Protein AF-A0A7R9SGR9-F1 (afdb_monomer_lite)

Secondary structure (DSSP, 8-state):
-TTHHHHHHHHHT-----HHHHHHHHHHHHHSPPPTT-----S-------------HHHHHHHHHHS------------------HHHHHHHHHHHHHHHHHHHHHHTTHHHHHHHHHHT-TTTHHHHHHHHHHHHHT-----HHHHHHGGGSHHHHHHHHHHHHHHHTSTTS-S--HHHHHHHHHHHHHHHHHHHHHHHHHHHHHHHSTT-----HHHHHHHHHHHHHHHHHHHHHHHHHHHHHH-TTTHHHHHHHHHHHHHHHHHHHHHHHHHHHHHHHHHHHHHHHHHHHHHTTS----

Organism: NCBI:txid509924

Foldseek 3Di:
DLCLVVLLCQLQLPPPDDPVSVVVVVVVVVVDDDDPVPPDPPDDDDDDDDDPPPDDVVVVVVVCVPPDDDPPPPDDDPDDDPDDDPVVVVVVVSNVSSVVSLVVCLVVVVLVVLLVVLCVQPVLVVLLVLLVVCVVVVAHADDPVLLQCCLVCLVSLLVSLVSLLSSLSGPNLPPPDVVSLVSLLSSLSSLLLSLLSLVLNVLLCVLVVPPDPDDDPSNVVSVVSSVSSNVSSVSSLVSSLVCLCPHPVNHDVNSVVSVVSSVSSVVNSVVNSCVVSVVSNVVVVVVVVVVVVVVVPDDDDD

pLDDT: mean 75.48, std 19.69, range [26.7, 97.06]

InterPro domains:
  IPR045841 E3 ubiquitin-protein ligase UBR4, N-terminal [PF19423] (1-289)

Radius of gyration: 27.82 Å; chains: 1; bounding box: 82×42×96 Å

Structure (mmCIF, N/CA/C/O backbone):
data_AF-A0A7R9SGR9-F1
#
_entry.id   AF-A0A7R9SGR9-F1
#
loop_
_atom_site.group_PDB
_atom_site.id
_atom_site.type_symbol
_atom_site.label_atom_id
_atom_site.label_alt_id
_atom_site.label_comp_id
_atom_site.label_asym_id
_atom_site.label_entity_id
_atom_site.label_seq_id
_atom_site.pdbx_PDB_ins_code
_atom_site.Cartn_x
_atom_site.Cartn_y
_atom_site.Cartn_z
_atom_site.occupancy
_atom_site.B_iso_or_equiv
_atom_site.auth_seq_id
_atom_site.auth_comp_id
_atom_site.auth_asym_id
_atom_site.auth_atom_id
_atom_site.pdbx_PDB_model_num
ATOM 1 N N . LYS A 1 1 ? -16.053 -6.448 -4.229 1.00 55.88 1 LYS A N 1
ATOM 2 C CA . LYS A 1 1 ? -15.710 -5.096 -4.747 1.00 55.88 1 LYS A CA 1
ATOM 3 C C . LYS A 1 1 ? -16.915 -4.132 -4.724 1.00 55.88 1 LYS A C 1
ATOM 5 O O . LYS A 1 1 ? -16.791 -3.081 -4.111 1.00 55.88 1 LYS A O 1
ATOM 10 N N . HIS A 1 2 ? -18.085 -4.484 -5.280 1.00 66.06 2 HIS A N 1
ATOM 11 C CA . HIS A 1 2 ? -19.256 -3.578 -5.365 1.00 66.06 2 HIS A CA 1
ATOM 12 C C . HIS A 1 2 ? -19.928 -3.183 -4.033 1.00 66.06 2 HIS A C 1
ATOM 14 O O . HIS A 1 2 ? -20.596 -2.162 -3.974 1.00 66.06 2 HIS A O 1
ATOM 20 N N . LEU A 1 3 ? -19.728 -3.940 -2.949 1.00 73.88 3 LEU A N 1
ATOM 21 C CA . LEU A 1 3 ? -20.333 -3.636 -1.641 1.00 73.88 3 LEU A CA 1
ATOM 22 C C . LEU A 1 3 ? -19.528 -2.650 -0.780 1.00 73.88 3 LEU A C 1
ATOM 24 O O . LEU A 1 3 ? -20.048 -2.163 0.216 1.00 73.88 3 LEU A O 1
ATOM 28 N N . LEU A 1 4 ? -18.285 -2.323 -1.151 1.00 76.00 4 LEU A N 1
ATOM 29 C CA . LEU A 1 4 ? -17.411 -1.468 -0.333 1.00 76.00 4 LEU A CA 1
ATOM 30 C C . LEU A 1 4 ? -17.885 -0.006 -0.273 1.00 76.00 4 LEU A C 1
ATOM 32 O O . LEU A 1 4 ? -17.772 0.625 0.772 1.00 76.00 4 LEU A O 1
ATOM 36 N N . SER A 1 5 ? -18.439 0.520 -1.371 1.00 73.62 5 SER A N 1
ATOM 37 C CA . SER A 1 5 ? -19.001 1.882 -1.432 1.00 73.62 5 SER A CA 1
ATOM 38 C C . SER A 1 5 ? -20.261 2.021 -0.555 1.00 73.62 5 SER A C 1
ATOM 40 O O . SER A 1 5 ? -20.287 2.903 0.312 1.00 73.62 5 SER A O 1
ATOM 42 N N . PRO A 1 6 ? -21.247 1.101 -0.654 1.00 73.06 6 PRO A N 1
ATOM 43 C CA . PRO A 1 6 ? -22.348 1.034 0.304 1.00 73.06 6 PRO A CA 1
ATOM 44 C C . PRO A 1 6 ? -21.916 0.877 1.758 1.00 73.06 6 PRO A C 1
ATOM 46 O O . PRO A 1 6 ? -22.452 1.535 2.643 1.00 73.06 6 PRO A O 1
ATOM 49 N N . LEU A 1 7 ? -20.918 0.032 2.014 1.00 76.12 7 LEU A N 1
ATOM 50 C CA . LEU A 1 7 ? -20.427 -0.192 3.367 1.00 76.12 7 LEU A CA 1
ATOM 51 C C . LEU A 1 7 ? -19.824 1.083 3.965 1.00 76.12 7 LEU A C 1
ATOM 53 O O . LEU A 1 7 ? -20.139 1.441 5.096 1.00 76.12 7 LEU A O 1
ATOM 57 N N . LYS A 1 8 ? -19.012 1.801 3.179 1.00 77.88 8 LYS A N 1
ATOM 58 C CA . LYS A 1 8 ? -18.426 3.083 3.584 1.00 77.88 8 LYS A CA 1
ATOM 59 C C . LYS A 1 8 ? -19.511 4.084 3.945 1.00 77.88 8 LYS A C 1
ATOM 61 O O . LYS A 1 8 ? -19.493 4.600 5.052 1.00 77.88 8 LYS A O 1
ATOM 66 N N . SER A 1 9 ? -20.484 4.285 3.061 1.00 72.94 9 SER A N 1
ATOM 67 C CA . SER A 1 9 ? -21.573 5.249 3.269 1.00 72.94 9 SER A CA 1
ATOM 68 C C . SER A 1 9 ? -22.445 4.931 4.491 1.00 72.94 9 SER A C 1
ATOM 70 O O . SER A 1 9 ? -22.825 5.849 5.220 1.00 72.94 9 SER A O 1
ATOM 72 N N . LEU A 1 10 ? -22.696 3.650 4.781 1.00 76.12 10 LEU A N 1
ATOM 73 C CA . LEU A 1 10 ? -23.398 3.219 5.998 1.00 76.12 10 LEU A CA 1
ATOM 74 C C . LEU A 1 10 ? -22.591 3.472 7.281 1.00 76.12 10 LEU A C 1
ATOM 76 O O . LEU A 1 10 ? -23.177 3.778 8.322 1.00 76.12 10 LEU A O 1
ATOM 80 N N . CYS A 1 11 ? -21.264 3.356 7.214 1.00 72.88 11 CYS A N 1
ATOM 81 C CA . CYS A 1 11 ? -20.366 3.565 8.351 1.00 72.88 11 CYS A CA 1
ATOM 82 C C . CYS A 1 11 ? -19.949 5.025 8.559 1.00 72.88 11 CYS A C 1
ATOM 84 O O . CYS A 1 11 ? -19.512 5.364 9.652 1.00 72.88 11 CYS A O 1
ATOM 86 N N . THR A 1 12 ? -20.073 5.886 7.548 1.00 72.19 12 THR A N 1
ATOM 87 C CA . THR A 1 12 ? -19.750 7.321 7.642 1.00 72.19 12 THR A CA 1
ATOM 88 C C . THR A 1 12 ? -20.989 8.204 7.790 1.00 72.19 12 THR A C 1
ATOM 90 O O . THR A 1 12 ? -20.854 9.406 7.990 1.00 72.19 12 THR A O 1
ATOM 93 N N . GLY A 1 13 ? -22.199 7.641 7.673 1.00 62.22 13 GLY A N 1
ATOM 94 C CA . GLY A 1 13 ? -23.453 8.399 7.755 1.00 62.22 13 GLY A CA 1
ATOM 95 C C . GLY A 1 13 ? -23.695 9.331 6.559 1.00 62.22 13 GLY A C 1
ATOM 96 O O . GLY A 1 13 ? -24.563 10.201 6.615 1.00 62.22 13 GLY A O 1
ATOM 97 N N . THR A 1 14 ? -22.941 9.163 5.468 1.00 65.38 14 THR A N 1
ATOM 98 C CA . THR A 1 14 ? -23.052 9.983 4.254 1.00 65.38 14 THR A CA 1
ATOM 99 C C . THR A 1 14 ? -24.089 9.391 3.300 1.00 65.38 14 THR A C 1
ATOM 101 O O . THR A 1 14 ? -23.962 8.243 2.878 1.00 65.38 14 THR A O 1
ATOM 104 N N . SER A 1 15 ? -25.087 10.180 2.899 1.00 57.59 15 SER A N 1
ATOM 105 C CA . SER A 1 15 ? -26.224 9.734 2.074 1.00 57.59 15 SER A CA 1
ATOM 106 C C . SER A 1 15 ? -25.942 9.635 0.565 1.00 57.59 15 SER A C 1
ATOM 108 O O . SER A 1 15 ? -26.869 9.466 -0.226 1.00 57.59 15 SER A O 1
ATOM 110 N N . THR A 1 16 ? -24.690 9.750 0.123 1.00 59.25 16 THR A N 1
ATOM 111 C CA . THR A 1 16 ? -24.330 9.803 -1.305 1.00 59.25 16 THR A CA 1
ATOM 112 C C . THR A 1 16 ? -24.059 8.412 -1.874 1.00 59.25 16 THR A C 1
ATOM 114 O O . THR A 1 16 ? -22.951 8.094 -2.296 1.00 59.25 16 THR A O 1
ATOM 117 N N . LEU A 1 17 ? -25.083 7.565 -1.864 1.00 64.94 17 LEU A N 1
ATOM 118 C CA . LEU A 1 17 ? -25.079 6.277 -2.555 1.00 64.94 17 LEU A CA 1
ATOM 119 C C . LEU A 1 17 ? -25.585 6.465 -3.990 1.00 64.94 17 LEU A C 1
ATOM 121 O O . LEU A 1 17 ? -26.722 6.898 -4.184 1.00 64.94 17 LEU A O 1
ATOM 125 N N . GLN A 1 18 ? -24.773 6.119 -4.994 1.00 72.19 18 GLN A N 1
ATOM 126 C CA . GLN A 1 18 ? -25.221 6.122 -6.391 1.00 72.19 18 GLN A CA 1
ATOM 127 C C . GLN A 1 18 ? -26.347 5.098 -6.613 1.00 72.19 18 GLN A C 1
ATOM 129 O O . GLN A 1 18 ? -26.447 4.085 -5.920 1.00 72.19 18 GLN A O 1
ATOM 134 N N . ARG A 1 19 ? -27.206 5.331 -7.615 1.00 72.50 19 ARG A N 1
ATOM 135 C CA . ARG A 1 19 ? -28.351 4.446 -7.910 1.00 72.50 19 ARG A CA 1
ATOM 136 C C . ARG A 1 19 ? -27.918 3.003 -8.214 1.00 72.50 19 ARG A C 1
ATOM 138 O O . ARG A 1 19 ? -28.604 2.065 -7.822 1.00 72.50 19 ARG A O 1
ATOM 145 N N . SER A 1 20 ? -26.766 2.825 -8.858 1.00 74.75 20 SER A N 1
ATOM 146 C CA . SER A 1 20 ? -26.125 1.523 -9.106 1.00 74.75 20 SER A CA 1
ATOM 147 C C . SER A 1 20 ? -25.782 0.774 -7.810 1.00 74.75 20 SER A C 1
ATOM 149 O O . SER A 1 20 ? -26.062 -0.422 -7.685 1.00 74.75 20 SER A O 1
ATOM 151 N N . ASP A 1 21 ? -25.240 1.484 -6.822 1.00 75.50 21 ASP A N 1
ATOM 152 C CA . ASP A 1 21 ? -24.878 0.943 -5.510 1.00 75.50 21 ASP A CA 1
ATOM 153 C C . ASP A 1 21 ? -26.127 0.536 -4.709 1.00 75.50 21 ASP A C 1
ATOM 155 O O . ASP A 1 21 ? -26.154 -0.530 -4.091 1.00 75.50 21 ASP A O 1
ATOM 159 N N . GLN A 1 22 ? -27.203 1.329 -4.786 1.00 74.75 22 GLN A N 1
ATOM 160 C CA . GLN A 1 22 ? -28.491 1.019 -4.146 1.00 74.75 22 GLN A CA 1
ATOM 161 C C . GLN A 1 22 ? -29.135 -0.250 -4.721 1.00 74.75 22 GLN A C 1
ATOM 163 O O . GLN A 1 22 ? -29.616 -1.104 -3.971 1.00 74.75 22 GLN A O 1
ATOM 168 N N . VAL A 1 23 ? -29.126 -0.399 -6.051 1.00 78.81 23 VAL A N 1
ATOM 169 C CA . VAL A 1 23 ? -29.651 -1.594 -6.733 1.00 78.81 23 VAL A CA 1
ATOM 170 C C . VAL A 1 23 ? -28.848 -2.831 -6.338 1.00 78.81 23 VAL A C 1
ATOM 172 O O . VAL A 1 23 ? -29.432 -3.860 -5.999 1.00 78.81 23 VAL A O 1
ATOM 175 N N . THR A 1 24 ? -27.519 -2.715 -6.305 1.00 78.69 24 THR A N 1
ATOM 176 C CA . THR A 1 24 ? -26.628 -3.814 -5.915 1.00 78.69 24 THR A CA 1
ATOM 177 C C . THR A 1 24 ? -26.857 -4.229 -4.463 1.00 78.69 24 THR A C 1
ATOM 179 O O . THR A 1 24 ? -27.012 -5.416 -4.180 1.00 78.69 24 THR A O 1
ATOM 182 N N . MET A 1 25 ? -26.948 -3.266 -3.540 1.00 74.00 25 MET A N 1
ATOM 183 C CA . MET A 1 25 ? -27.217 -3.545 -2.129 1.00 74.00 25 MET A CA 1
ATOM 184 C C . MET A 1 25 ? -28.586 -4.209 -1.940 1.00 74.00 25 MET A C 1
ATOM 186 O O . MET A 1 25 ? -28.695 -5.200 -1.225 1.00 74.00 25 MET A O 1
ATOM 190 N N . THR A 1 26 ? -29.611 -3.733 -2.651 1.00 77.19 26 THR A N 1
ATOM 191 C CA . THR A 1 26 ? -30.956 -4.328 -2.624 1.00 77.19 26 THR A CA 1
ATOM 192 C C . THR A 1 26 ? -30.950 -5.765 -3.144 1.00 77.19 26 THR A C 1
ATOM 194 O O . THR A 1 26 ? -31.589 -6.635 -2.556 1.00 77.19 26 THR A O 1
ATOM 197 N N . ALA A 1 27 ? -30.225 -6.039 -4.231 1.00 76.44 27 ALA A N 1
ATOM 198 C CA . ALA A 1 27 ? -30.093 -7.387 -4.775 1.00 76.44 27 ALA A CA 1
ATOM 199 C C . ALA A 1 27 ? -29.396 -8.329 -3.782 1.00 76.44 27 ALA A C 1
ATOM 201 O O . ALA A 1 27 ? -29.884 -9.431 -3.533 1.00 76.44 27 ALA A O 1
ATOM 202 N N . VAL A 1 28 ? -28.313 -7.866 -3.149 1.00 78.81 28 VAL A N 1
ATOM 203 C CA . VAL A 1 28 ? -27.591 -8.638 -2.130 1.00 78.81 28 VAL A CA 1
ATOM 204 C C . VAL A 1 28 ? -28.474 -8.902 -0.912 1.00 78.81 28 VAL A C 1
ATOM 206 O O . VAL A 1 28 ? -28.575 -10.052 -0.494 1.00 78.81 28 VAL A O 1
ATOM 209 N N . MET A 1 29 ? -29.189 -7.896 -0.399 1.00 75.44 29 MET A N 1
ATOM 210 C CA . MET A 1 29 ? -30.128 -8.062 0.719 1.00 75.44 29 MET A CA 1
ATOM 211 C C . MET A 1 29 ? -31.255 -9.051 0.397 1.00 75.44 29 MET A C 1
ATOM 213 O O . MET A 1 29 ? -31.599 -9.865 1.245 1.00 75.44 29 MET A O 1
ATOM 217 N N . LYS A 1 30 ? -31.795 -9.031 -0.830 1.00 77.81 30 LYS A N 1
ATOM 218 C CA . LYS A 1 30 ? -32.809 -10.003 -1.278 1.00 77.81 30 LYS A CA 1
ATOM 219 C C . LYS A 1 30 ? -32.269 -11.432 -1.361 1.00 77.81 30 LYS A C 1
ATOM 221 O O . LYS A 1 30 ? -33.029 -12.376 -1.182 1.00 77.81 30 LYS A O 1
ATOM 226 N N . SER A 1 31 ? -30.980 -11.589 -1.655 1.00 72.38 31 SER A N 1
ATOM 227 C CA . SER A 1 31 ? -30.316 -12.895 -1.758 1.00 72.38 31 SER A CA 1
ATOM 228 C C . SER A 1 31 ? -29.741 -13.413 -0.432 1.00 72.38 31 SER A C 1
ATOM 230 O O . SER A 1 31 ? -29.410 -14.595 -0.324 1.00 72.38 31 SER A O 1
ATOM 232 N N . ALA A 1 32 ? -29.605 -12.548 0.576 1.00 73.19 32 ALA A N 1
ATOM 233 C CA . ALA A 1 32 ? -29.016 -12.896 1.859 1.00 73.19 32 ALA A CA 1
ATOM 234 C C . ALA A 1 32 ? -30.016 -13.671 2.729 1.00 73.19 32 ALA A C 1
ATOM 236 O O . ALA A 1 32 ? -31.147 -13.238 2.950 1.00 73.19 32 ALA A O 1
ATOM 237 N N . LYS A 1 33 ? -29.586 -14.816 3.270 1.00 64.56 33 LYS A N 1
ATOM 238 C CA . LYS A 1 33 ? -30.346 -15.527 4.307 1.00 64.56 33 LYS A CA 1
ATOM 239 C C . LYS A 1 33 ? -30.300 -14.691 5.586 1.00 64.56 33 LYS A C 1
ATOM 241 O O . LYS A 1 33 ? -29.212 -14.291 6.001 1.00 64.56 33 LYS A O 1
ATOM 246 N N . LEU A 1 34 ? -31.458 -14.424 6.197 1.00 56.59 34 LEU A N 1
ATOM 247 C CA . LEU A 1 34 ? -31.498 -13.696 7.465 1.00 56.59 34 LEU A CA 1
ATOM 248 C C . LEU A 1 34 ? -30.653 -14.447 8.509 1.00 56.59 34 LEU A C 1
ATOM 250 O O . LEU A 1 34 ? -30.778 -15.670 8.624 1.00 56.59 34 LEU A O 1
ATOM 254 N N . PRO A 1 35 ? -29.802 -13.743 9.273 1.00 52.06 35 PRO A N 1
ATOM 255 C CA . PRO A 1 35 ? -29.138 -14.327 10.425 1.00 52.06 35 PRO A CA 1
ATOM 256 C C . PRO A 1 35 ? -30.168 -14.966 11.372 1.00 52.06 35 PRO A C 1
ATOM 258 O O . PRO A 1 35 ? -31.229 -14.378 11.590 1.00 52.06 35 PRO A O 1
ATOM 261 N N . PRO A 1 36 ? -29.865 -16.114 12.001 1.00 50.50 36 PRO A N 1
ATOM 262 C CA . PRO A 1 36 ? -30.815 -16.845 12.847 1.00 50.50 36 PRO A CA 1
ATOM 263 C C . PRO A 1 36 ? -31.298 -16.070 14.089 1.00 50.50 36 PRO A C 1
ATOM 265 O O . PRO A 1 36 ? -32.258 -16.491 14.724 1.00 50.50 36 PRO A O 1
ATOM 268 N N . HIS A 1 37 ? -30.680 -14.931 14.429 1.00 50.47 37 HIS A N 1
ATOM 269 C CA . HIS A 1 37 ? -31.134 -14.041 15.507 1.00 50.47 37 HIS A CA 1
ATOM 270 C C . HIS A 1 37 ? -32.199 -13.016 15.064 1.00 50.47 37 HIS A C 1
ATOM 272 O O . HIS A 1 37 ? -32.768 -12.333 15.908 1.00 50.47 37 HIS A O 1
ATOM 278 N N . ILE A 1 38 ? -32.479 -12.907 13.758 1.00 53.94 38 ILE A N 1
ATOM 279 C CA . ILE A 1 38 ? -33.530 -12.057 13.174 1.00 53.94 38 ILE A CA 1
ATOM 280 C C . ILE A 1 38 ? -34.670 -12.964 12.689 1.00 53.94 38 ILE A C 1
ATOM 282 O O . ILE A 1 38 ? -35.128 -12.890 11.553 1.00 53.94 38 ILE A O 1
ATOM 286 N N . ILE A 1 39 ? -35.108 -13.893 13.538 1.00 46.38 39 ILE A N 1
ATOM 287 C CA . ILE A 1 39 ? -36.436 -14.482 13.374 1.00 46.38 39 ILE A CA 1
ATOM 288 C C . ILE A 1 39 ? -37.386 -13.445 13.960 1.00 46.38 39 ILE A C 1
ATOM 290 O O . ILE A 1 39 ? -37.343 -13.165 15.156 1.00 46.38 39 ILE A O 1
ATOM 294 N N . SER A 1 40 ? -38.163 -12.815 13.084 1.00 43.72 40 SER A N 1
ATOM 295 C CA . SER A 1 40 ? -39.115 -11.756 13.390 1.00 43.72 40 SER A CA 1
ATOM 296 C C . SER A 1 40 ? -39.850 -11.995 14.713 1.00 43.72 40 SER A C 1
ATOM 298 O O . SER A 1 40 ? -40.514 -13.018 14.881 1.00 43.72 40 SER A O 1
ATOM 300 N N . GLN A 1 41 ? -39.829 -10.997 15.602 1.00 40.94 41 GLN A N 1
ATOM 301 C CA . GLN A 1 41 ? -40.813 -10.818 16.679 1.00 40.94 41 GLN A CA 1
ATOM 302 C C . GLN A 1 41 ? -42.221 -10.508 16.119 1.00 40.94 41 GLN A C 1
ATOM 304 O O . GLN A 1 41 ? -42.982 -9.739 16.694 1.00 40.94 41 GLN A O 1
ATOM 309 N N . ASP A 1 42 ? -42.606 -11.127 15.006 1.00 39.50 42 ASP A N 1
ATOM 310 C CA . ASP A 1 42 ? -43.970 -11.105 14.496 1.00 39.50 42 ASP A CA 1
ATOM 311 C C . ASP A 1 42 ? -44.696 -12.338 15.019 1.00 39.50 42 ASP A C 1
ATOM 313 O O . ASP A 1 42 ? -44.947 -13.302 14.294 1.00 39.50 42 ASP A O 1
ATOM 317 N N . LYS A 1 43 ? -45.005 -12.315 16.320 1.00 39.69 43 LYS A N 1
ATOM 318 C CA . LYS A 1 43 ? -46.235 -12.896 16.873 1.00 39.69 43 LYS A CA 1
ATOM 319 C C . LYS A 1 43 ? -46.389 -12.562 18.359 1.00 39.69 43 LYS A C 1
ATOM 321 O O . LYS A 1 43 ? -45.724 -13.136 19.210 1.00 39.69 43 LYS A O 1
ATOM 326 N N . LYS A 1 44 ? -47.435 -11.761 18.595 1.00 29.77 44 LYS A N 1
ATOM 327 C CA . LYS A 1 44 ? -48.242 -11.587 19.814 1.00 29.77 44 LYS A CA 1
ATOM 328 C C . LYS A 1 44 ? -47.787 -10.513 20.809 1.00 29.77 44 LYS A C 1
ATOM 330 O O . LYS A 1 44 ? -46.821 -10.666 21.542 1.00 29.77 44 LYS A O 1
ATOM 335 N N . LEU A 1 45 ? -48.626 -9.472 20.892 1.00 40.59 45 LEU A N 1
ATOM 336 C CA . LEU A 1 45 ? -48.898 -8.719 22.116 1.00 40.59 45 LEU A CA 1
ATOM 337 C C . LEU A 1 45 ? -49.023 -9.683 23.311 1.00 40.59 45 LEU A C 1
ATOM 339 O O . LEU A 1 45 ? -49.842 -10.604 23.259 1.00 40.59 45 LEU A O 1
ATOM 343 N N . GLY A 1 46 ? -48.287 -9.425 24.394 1.00 27.88 46 GLY A N 1
ATOM 344 C CA . GLY A 1 46 ? -48.537 -10.077 25.680 1.00 27.88 46 GLY A CA 1
ATOM 345 C C . GLY A 1 46 ? -47.418 -9.952 26.717 1.00 27.88 46 GLY A C 1
ATOM 346 O O . GLY A 1 46 ? -46.580 -10.836 26.799 1.00 27.88 46 GLY A O 1
ATOM 347 N N . GLY A 1 47 ? -47.501 -8.919 27.567 1.00 26.70 47 GLY A N 1
ATOM 348 C CA . GLY A 1 47 ? -47.050 -8.950 28.971 1.00 26.70 47 GLY A CA 1
ATOM 349 C C . GLY A 1 47 ? -45.559 -8.699 29.281 1.00 26.70 47 GLY A C 1
ATOM 350 O O . GLY A 1 47 ? -44.694 -9.097 28.509 1.00 26.70 47 GLY A O 1
ATOM 351 N N . PRO A 1 48 ? -45.233 -8.053 30.426 1.00 36.12 48 PRO A N 1
ATOM 352 C CA . PRO A 1 48 ? -43.861 -7.752 30.815 1.00 36.12 48 PRO A CA 1
ATOM 353 C C . PRO A 1 48 ? -43.254 -8.917 31.607 1.00 36.12 48 PRO A C 1
ATOM 355 O O . PRO A 1 48 ? -43.760 -9.277 32.669 1.00 36.12 48 PRO A O 1
ATOM 358 N N . THR A 1 49 ? -42.127 -9.460 31.156 1.00 28.59 49 THR A N 1
ATOM 359 C CA . THR A 1 49 ? -41.279 -10.331 31.982 1.00 28.59 49 THR A CA 1
ATOM 360 C C . THR A 1 49 ? -39.928 -9.664 32.198 1.00 28.59 49 THR A C 1
ATOM 362 O O . THR A 1 49 ? -39.137 -9.478 31.276 1.00 28.59 49 THR A O 1
ATOM 365 N N . LYS A 1 50 ? -39.710 -9.244 33.449 1.00 41.19 50 LYS A N 1
ATOM 366 C CA . LYS A 1 50 ? -38.410 -8.869 34.006 1.00 41.19 50 LYS A CA 1
ATOM 367 C C . LYS A 1 50 ? -37.493 -10.088 33.961 1.00 41.19 50 LYS A C 1
ATOM 369 O O . LYS A 1 50 ? -37.730 -11.006 34.732 1.00 41.19 50 LYS A O 1
ATOM 374 N N . ASP A 1 51 ? -36.412 -10.007 33.197 1.00 28.34 51 ASP A N 1
ATOM 375 C CA . ASP A 1 51 ? -35.218 -10.825 33.411 1.00 28.34 51 ASP A CA 1
ATOM 376 C C . ASP A 1 51 ? -34.007 -9.893 33.481 1.00 28.34 51 ASP A C 1
ATOM 378 O O . ASP A 1 51 ? -33.385 -9.535 32.482 1.00 28.34 51 ASP A O 1
ATOM 382 N N . TYR A 1 52 ? -33.698 -9.446 34.699 1.00 32.78 52 TYR A N 1
ATOM 383 C CA . TYR A 1 52 ? -32.403 -8.847 34.990 1.00 32.78 52 TYR A CA 1
ATOM 384 C C . TYR A 1 52 ? -31.389 -9.986 35.074 1.00 32.78 52 TYR A C 1
ATOM 386 O O . TYR A 1 52 ? -31.266 -10.649 36.104 1.00 32.78 52 TYR A O 1
ATOM 394 N N . LEU A 1 53 ? -30.647 -10.206 33.988 1.00 38.69 53 LEU A N 1
ATOM 395 C CA . LEU A 1 53 ? -29.354 -10.870 34.080 1.00 38.69 53 LEU A CA 1
ATOM 396 C C . LEU A 1 53 ? -28.514 -10.067 35.080 1.00 38.69 53 LEU A C 1
ATOM 398 O O . LEU A 1 53 ? -28.300 -8.868 34.910 1.00 38.69 53 LEU A O 1
ATOM 402 N N . SER A 1 54 ? -28.099 -10.722 36.161 1.00 43.12 54 SER A N 1
ATOM 403 C CA . SER A 1 54 ? -27.224 -10.160 37.187 1.00 43.12 54 SER A CA 1
ATOM 404 C C . SER A 1 54 ? -25.835 -9.920 36.591 1.00 43.12 54 SER A C 1
ATOM 406 O O . SER A 1 54 ? -24.923 -10.730 36.763 1.00 43.12 54 SER A O 1
ATOM 408 N N . ILE A 1 55 ? -25.681 -8.814 35.866 1.00 41.38 55 ILE A N 1
ATOM 409 C CA . ILE A 1 55 ? -24.402 -8.356 35.332 1.00 41.38 55 ILE A CA 1
ATOM 410 C C . ILE A 1 55 ? -23.547 -7.915 36.523 1.00 41.38 55 ILE A C 1
ATOM 412 O O . ILE A 1 55 ? -23.939 -7.055 37.316 1.00 41.38 55 ILE A O 1
ATOM 416 N N . LYS A 1 56 ? -22.383 -8.546 36.690 1.00 42.00 56 LYS A N 1
ATOM 417 C CA . LYS A 1 56 ? -21.447 -8.206 37.762 1.00 42.00 56 LYS A CA 1
ATOM 418 C C . LYS A 1 56 ? -20.887 -6.798 37.496 1.00 42.00 56 LYS A C 1
ATOM 420 O O . LYS A 1 56 ? -20.519 -6.506 36.361 1.00 42.00 56 LYS A O 1
ATOM 425 N N . PRO A 1 57 ? -20.719 -5.944 38.522 1.00 48.84 57 PRO A N 1
ATOM 426 C CA . PRO A 1 57 ? -20.253 -4.561 38.346 1.00 48.84 57 PRO A CA 1
ATOM 427 C C . PRO A 1 57 ? -18.907 -4.421 37.617 1.00 48.84 57 PRO A C 1
ATOM 429 O O . PRO A 1 57 ? -18.625 -3.380 37.035 1.00 48.84 57 PRO A O 1
ATOM 432 N N . ARG A 1 58 ? -18.067 -5.465 37.645 1.00 49.47 58 ARG A N 1
ATOM 433 C CA . ARG A 1 58 ? -16.747 -5.477 36.997 1.00 49.47 58 ARG A CA 1
ATOM 434 C C . ARG A 1 58 ? -16.826 -5.544 35.472 1.00 49.47 58 ARG A C 1
ATOM 436 O O . ARG A 1 58 ? -15.986 -4.937 34.817 1.00 49.47 58 ARG A O 1
ATOM 443 N N . ASP A 1 59 ? -17.832 -6.226 34.931 1.00 47.81 59 ASP A N 1
ATOM 444 C CA . ASP A 1 59 ? -17.986 -6.396 33.483 1.00 47.81 59 ASP A CA 1
ATOM 445 C C . ASP A 1 59 ? -18.496 -5.094 32.850 1.00 47.81 59 ASP A C 1
ATOM 447 O O . ASP A 1 59 ? -17.981 -4.671 31.822 1.00 47.81 59 ASP A O 1
ATOM 451 N N . ILE A 1 60 ? -19.384 -4.379 33.552 1.00 55.47 60 ILE A N 1
ATOM 452 C CA . ILE A 1 60 ? -19.845 -3.030 33.182 1.00 55.47 60 ILE A CA 1
ATOM 453 C C . ILE A 1 60 ? -18.676 -2.045 33.198 1.00 55.47 60 ILE A C 1
ATOM 455 O O . ILE A 1 60 ? -18.546 -1.226 32.300 1.00 55.47 60 ILE A O 1
ATOM 459 N N . LEU A 1 61 ? -17.804 -2.123 34.206 1.00 56.91 61 LEU A N 1
ATOM 460 C CA . LEU A 1 61 ? -16.684 -1.195 34.340 1.00 56.91 61 LEU A CA 1
ATOM 461 C C . LEU A 1 61 ? -15.621 -1.420 33.251 1.00 56.91 61 LEU A C 1
ATOM 463 O O . LEU A 1 61 ? -15.082 -0.458 32.719 1.00 56.91 61 LEU A O 1
ATOM 467 N N . LEU A 1 62 ? -15.352 -2.675 32.876 1.00 54.94 62 LEU A N 1
ATOM 468 C CA . LEU A 1 62 ? -14.477 -3.005 31.745 1.00 54.94 62 LEU A CA 1
ATOM 469 C C . LEU A 1 62 ? -15.093 -2.594 30.407 1.00 54.94 62 LEU A C 1
ATOM 471 O O . LEU A 1 62 ? -14.389 -2.047 29.563 1.00 54.94 62 LEU A O 1
ATOM 475 N N . GLU A 1 63 ? -16.397 -2.799 30.234 1.00 54.44 63 GLU A N 1
ATOM 476 C CA . GLU A 1 63 ? -17.132 -2.357 29.051 1.00 54.44 63 GLU A CA 1
ATOM 477 C C . GLU A 1 63 ? -17.079 -0.826 28.926 1.00 54.44 63 GLU A C 1
ATOM 479 O O . GLU A 1 63 ? -16.643 -0.324 27.892 1.00 54.44 63 GLU A O 1
ATOM 484 N N . GLN A 1 64 ? -17.346 -0.093 30.014 1.00 52.28 64 GLN A N 1
ATOM 485 C CA . GLN A 1 64 ? -17.257 1.372 30.083 1.00 52.28 64 GLN A CA 1
ATOM 486 C C . GLN A 1 64 ? -15.836 1.929 29.895 1.00 52.28 64 GLN A C 1
ATOM 488 O O . GLN A 1 64 ? -15.681 3.043 29.399 1.00 52.28 64 GLN A O 1
ATOM 493 N N . LEU A 1 65 ? -14.797 1.177 30.270 1.00 47.50 65 LEU A N 1
ATOM 494 C CA . LEU A 1 65 ? -13.395 1.553 30.035 1.00 47.50 65 LEU A CA 1
ATOM 495 C C . LEU A 1 65 ? -12.895 1.165 28.635 1.00 47.50 65 LEU A C 1
ATOM 497 O O . LEU A 1 65 ? -11.903 1.719 28.164 1.00 47.50 65 LEU A O 1
ATOM 501 N N . SER A 1 66 ? -13.547 0.201 27.980 1.00 48.16 66 SER A N 1
ATOM 502 C CA . SER A 1 66 ? -13.219 -0.255 26.623 1.00 48.16 66 SER A CA 1
ATOM 503 C C . SER A 1 66 ? -13.968 0.511 25.533 1.00 48.16 66 SER A C 1
ATOM 505 O O . SER A 1 66 ? -13.513 0.555 24.388 1.00 48.16 66 SER A O 1
ATOM 507 N N . THR A 1 67 ? -15.088 1.148 25.882 1.00 52.50 67 THR A N 1
ATOM 508 C CA . THR A 1 67 ? -15.769 2.098 25.010 1.00 52.50 67 THR A CA 1
ATOM 509 C C . THR A 1 67 ? -14.941 3.379 24.909 1.00 52.50 67 THR A C 1
ATOM 511 O O . THR A 1 67 ? -14.589 3.945 25.947 1.00 52.50 67 THR A O 1
ATOM 514 N N . PRO A 1 68 ? -14.621 3.871 23.696 1.00 37.72 68 PRO A N 1
ATOM 515 C CA . PRO A 1 68 ? -13.989 5.178 23.547 1.00 37.72 68 PRO A CA 1
ATOM 516 C C . PRO A 1 68 ? -14.866 6.209 24.257 1.00 37.72 68 PRO A C 1
ATOM 518 O O . PRO A 1 68 ? -16.081 6.155 24.087 1.00 37.72 68 PRO A O 1
ATOM 521 N N . LEU A 1 69 ? -14.251 7.077 25.073 1.00 39.78 69 LEU A N 1
ATOM 522 C CA . LEU A 1 69 ? -14.886 8.128 25.880 1.00 39.78 69 LEU A CA 1
ATOM 523 C C . LEU A 1 69 ? -15.999 8.837 25.094 1.00 39.78 69 LEU A C 1
ATOM 525 O O . LEU A 1 69 ? -15.777 9.836 24.416 1.00 39.78 69 LEU A O 1
ATOM 529 N N . GLN A 1 70 ? -17.213 8.305 25.191 1.00 43.25 70 GLN A N 1
ATOM 530 C CA . GLN A 1 70 ? -18.417 9.030 24.866 1.00 43.25 70 GLN A CA 1
ATOM 531 C C . GLN A 1 70 ? -18.722 9.827 26.122 1.00 43.25 70 GLN A C 1
ATOM 533 O O . GLN A 1 70 ? -18.919 9.250 27.192 1.00 43.25 70 GLN A O 1
ATOM 538 N N . GLU A 1 71 ? -18.702 11.153 26.002 1.00 30.84 71 GLU A N 1
ATOM 539 C CA . GLU A 1 71 ? -19.305 12.050 26.981 1.00 30.84 71 GLU A CA 1
ATOM 540 C C . GLU A 1 71 ? -20.698 11.519 27.323 1.00 30.84 71 GLU A C 1
ATOM 542 O O . GLU A 1 71 ? -21.656 11.640 26.558 1.00 30.84 71 GLU A O 1
ATOM 547 N N . SER A 1 72 ? -20.788 10.865 28.478 1.00 35.16 72 SER A N 1
ATOM 548 C CA . SER A 1 72 ? -22.036 10.394 29.044 1.00 35.16 72 SER A CA 1
ATOM 549 C C . SER A 1 72 ? -22.828 11.617 29.487 1.00 35.16 72 SER A C 1
ATOM 551 O O . SER A 1 72 ? -22.748 12.061 30.628 1.00 35.16 72 SER A O 1
ATOM 553 N N . SER A 1 73 ? -23.593 12.186 28.561 1.00 35.03 73 SER A N 1
ATOM 554 C CA . SER A 1 73 ? -24.748 13.015 28.886 1.00 35.03 73 SER A CA 1
ATOM 555 C C . SER A 1 73 ? -26.007 12.231 28.545 1.00 35.03 73 SER A C 1
ATOM 557 O O . SER A 1 73 ? -26.744 12.552 27.619 1.00 35.03 73 SER A O 1
ATOM 559 N N . LEU A 1 74 ? -26.223 11.140 29.278 1.00 40.88 74 LEU A N 1
ATOM 560 C CA . LEU A 1 74 ? -27.486 10.408 29.282 1.00 40.88 74 LEU A CA 1
ATOM 561 C C . LEU A 1 74 ? -27.858 10.023 30.720 1.00 40.88 74 LEU A C 1
ATOM 563 O O . LEU A 1 74 ? -27.975 8.855 31.071 1.00 40.88 74 LEU A O 1
ATOM 567 N N . VAL A 1 75 ? -28.100 11.039 31.549 1.00 33.56 75 VAL A N 1
ATOM 568 C CA . VAL A 1 75 ? -29.140 10.966 32.582 1.00 33.56 75 VAL A CA 1
ATOM 569 C C . VAL A 1 75 ? -30.034 12.181 32.387 1.00 33.56 75 VAL A C 1
ATOM 571 O O . VAL A 1 75 ? -29.683 13.309 32.724 1.00 33.56 75 VAL A O 1
ATOM 574 N N . ALA A 1 76 ? -31.198 11.939 31.795 1.00 34.12 76 ALA A N 1
ATOM 575 C CA . ALA A 1 76 ? -32.251 12.926 31.666 1.00 34.12 76 ALA A CA 1
ATOM 576 C C . ALA A 1 76 ? -32.740 13.370 33.057 1.00 34.12 76 ALA A C 1
ATOM 578 O O . ALA A 1 76 ? -33.205 12.556 33.854 1.00 34.12 76 ALA A O 1
ATOM 579 N N . LYS A 1 77 ? -32.720 14.680 33.315 1.00 28.95 77 LYS A N 1
ATOM 580 C CA . LYS A 1 77 ? -33.782 15.334 34.090 1.00 28.95 77 LYS A CA 1
ATOM 581 C C . LYS A 1 77 ? -34.681 16.068 33.093 1.00 28.95 77 LYS A C 1
ATOM 583 O O . LYS A 1 77 ? -34.142 16.724 32.202 1.00 28.95 77 LYS A O 1
ATOM 588 N N . PRO A 1 78 ? -36.018 16.003 33.220 1.00 32.72 78 PRO A N 1
ATOM 589 C CA . PRO A 1 78 ? -36.919 16.757 32.363 1.00 32.72 78 PRO A CA 1
ATOM 590 C C . PRO A 1 78 ? -36.909 18.219 32.828 1.00 32.72 78 PRO A C 1
ATOM 592 O O . PRO A 1 78 ? -37.737 18.647 33.627 1.00 32.72 78 PRO A O 1
ATOM 595 N N . GLY A 1 79 ? -35.908 18.972 32.382 1.00 29.03 79 GLY A N 1
ATOM 596 C CA . GLY A 1 79 ? -35.872 20.424 32.481 1.00 29.03 79 GLY A CA 1
ATOM 597 C C . GLY A 1 79 ? -36.300 21.008 31.146 1.00 29.03 79 GLY A C 1
ATOM 598 O O . GLY A 1 79 ? -35.645 20.771 30.138 1.00 29.03 79 GLY A O 1
ATOM 599 N N . LYS A 1 80 ? -37.416 21.741 31.137 1.00 39.38 80 LYS A N 1
ATOM 600 C CA . LYS A 1 80 ? -37.853 22.552 29.999 1.00 39.38 80 LYS A CA 1
ATOM 601 C C . LYS A 1 80 ? -36.728 23.506 29.593 1.00 39.38 80 LYS A C 1
ATOM 603 O O . LYS A 1 80 ? -36.447 24.451 30.323 1.00 39.38 80 LYS A O 1
ATOM 608 N N . THR A 1 81 ? -36.146 23.295 28.424 1.00 31.58 81 THR A N 1
ATOM 609 C CA . THR A 1 81 ? -35.437 24.341 27.686 1.00 31.58 81 THR A CA 1
ATOM 610 C C . THR A 1 81 ? -35.858 24.241 26.231 1.00 31.58 81 THR A C 1
ATOM 612 O O . THR A 1 81 ? -35.385 23.384 25.489 1.00 31.58 81 THR A O 1
ATOM 615 N N . ASP A 1 82 ? -36.801 25.110 25.870 1.00 39.78 82 ASP A N 1
ATOM 616 C CA . ASP A 1 82 ? -37.137 25.470 24.499 1.00 39.78 82 ASP A CA 1
ATOM 617 C C . ASP A 1 82 ? -35.887 26.029 23.815 1.00 39.78 82 ASP A C 1
ATOM 619 O O . ASP A 1 82 ? -35.511 27.172 24.060 1.00 39.78 82 ASP A O 1
ATOM 623 N N . SER A 1 83 ? -35.217 25.208 23.008 1.00 41.84 83 SER A N 1
ATOM 624 C CA . SER A 1 83 ? -34.470 25.614 21.809 1.00 41.84 83 SER A CA 1
ATOM 625 C C . SER A 1 83 ? -33.827 24.366 21.197 1.00 41.84 83 SER A C 1
ATOM 627 O O . SER A 1 83 ? -32.615 24.177 21.274 1.00 41.84 83 SER A O 1
ATOM 629 N N . ASP A 1 84 ? -34.637 23.469 20.629 1.00 39.59 84 ASP A N 1
ATOM 630 C CA . ASP A 1 84 ? -34.110 22.358 19.832 1.00 39.59 84 ASP A CA 1
ATOM 631 C C . ASP A 1 84 ? -34.512 22.574 18.375 1.00 39.59 84 ASP A C 1
ATOM 633 O O . ASP A 1 84 ? -35.657 22.392 17.959 1.00 39.59 84 ASP A O 1
ATOM 637 N N . SER A 1 85 ? -33.547 23.056 17.596 1.00 43.12 85 SER A N 1
ATOM 638 C CA . SER A 1 85 ? -33.687 23.156 16.150 1.00 43.12 85 SER A CA 1
ATOM 639 C C . SER A 1 85 ? -33.660 21.739 15.545 1.00 43.12 85 SER A C 1
ATOM 641 O O . SER A 1 85 ? -32.807 20.924 15.912 1.00 43.12 85 SER A O 1
ATOM 643 N N . PRO A 1 86 ? -34.553 21.404 14.592 1.00 54.50 86 PRO A N 1
ATOM 644 C CA . PRO A 1 86 ? -34.675 20.050 14.027 1.00 54.50 86 PRO A CA 1
ATOM 645 C C . PRO A 1 86 ? -33.411 19.556 13.294 1.00 54.50 86 PRO A C 1
ATOM 647 O O . PRO A 1 86 ? -33.281 18.371 12.984 1.00 54.50 86 PRO A O 1
ATOM 650 N N . THR A 1 87 ? -32.456 20.445 13.025 1.00 55.72 87 THR A N 1
ATOM 651 C CA . THR A 1 87 ? -31.166 20.154 12.392 1.00 55.72 87 THR A CA 1
ATOM 652 C C . THR A 1 87 ? -30.179 19.445 13.325 1.00 55.72 87 THR A C 1
ATOM 654 O O . THR A 1 87 ? -29.471 18.547 12.872 1.00 55.72 87 THR A O 1
ATOM 657 N N . VAL A 1 88 ? -30.154 19.770 14.623 1.00 56.28 88 VAL A N 1
ATOM 658 C CA . VAL A 1 88 ? -29.199 19.184 15.591 1.00 56.28 88 VAL A CA 1
ATOM 659 C C . VAL A 1 88 ? -29.576 17.744 15.952 1.00 56.28 88 VAL A C 1
ATOM 661 O O . VAL A 1 88 ? -28.710 16.874 16.079 1.00 56.28 88 VAL A O 1
ATOM 664 N N . HIS A 1 89 ? -30.876 17.461 16.054 1.00 58.75 89 HIS A N 1
ATOM 665 C CA . HIS A 1 89 ? -31.382 16.122 16.357 1.00 58.75 89 HIS A CA 1
ATOM 666 C C . HIS A 1 89 ? -31.101 15.113 15.232 1.00 58.75 89 HIS A C 1
ATOM 668 O O . HIS A 1 89 ? -30.786 13.952 15.503 1.00 58.75 89 HIS A O 1
ATOM 674 N N . ASN A 1 90 ? -31.157 15.567 13.976 1.00 66.50 90 ASN A N 1
ATOM 675 C CA . ASN A 1 90 ? -30.858 14.749 12.801 1.00 66.50 90 ASN A CA 1
ATOM 676 C C . ASN A 1 90 ? -29.367 14.367 12.746 1.00 66.50 90 ASN A C 1
ATOM 678 O O . ASN A 1 90 ? -29.028 13.221 12.468 1.00 66.50 90 ASN A O 1
ATOM 682 N N . GLU A 1 91 ? -28.467 15.288 13.096 1.00 71.94 91 GLU A N 1
ATOM 683 C CA . GLU A 1 91 ? -27.026 15.018 13.071 1.00 71.94 91 GLU A CA 1
ATOM 684 C C . GLU A 1 91 ? -26.592 14.025 14.159 1.00 71.94 91 GLU A C 1
ATOM 686 O O . GLU A 1 91 ? -25.865 13.071 13.880 1.00 71.94 91 GLU A O 1
ATOM 691 N N . LYS A 1 92 ? -27.132 14.155 15.379 1.00 75.88 92 LYS A N 1
ATOM 692 C CA . LYS A 1 92 ? -26.911 13.172 16.456 1.00 75.88 92 LYS A CA 1
ATOM 693 C C . LYS A 1 92 ? -27.419 11.776 16.079 1.00 75.88 92 LYS A C 1
ATOM 695 O O . LYS A 1 92 ? -26.743 10.785 16.351 1.00 75.88 92 LYS A O 1
ATOM 700 N N . ALA A 1 93 ? -28.579 11.687 15.422 1.00 76.38 93 ALA A N 1
ATOM 701 C CA . ALA A 1 93 ? -29.134 10.416 14.958 1.00 76.38 93 ALA A CA 1
ATOM 702 C C . ALA A 1 93 ? -28.266 9.761 13.867 1.00 76.38 93 ALA A C 1
ATOM 704 O O . ALA A 1 93 ? -28.048 8.550 13.909 1.00 76.38 93 ALA A O 1
ATOM 705 N N . LYS A 1 94 ? -27.719 10.549 12.929 1.00 79.00 94 LYS A N 1
ATOM 706 C CA . LYS A 1 94 ? -26.776 10.053 11.910 1.00 79.00 94 LYS A CA 1
ATOM 707 C C . LYS A 1 94 ? -25.490 9.515 12.525 1.00 79.00 94 LYS A C 1
ATOM 709 O O . LYS A 1 94 ? -25.056 8.429 12.150 1.00 79.00 94 LYS A O 1
ATOM 714 N N . ILE A 1 95 ? -24.905 10.244 13.478 1.00 80.00 95 ILE A N 1
ATOM 715 C CA . ILE A 1 95 ? -23.684 9.820 14.176 1.00 80.00 95 ILE A CA 1
ATOM 716 C C . ILE A 1 95 ? -23.941 8.513 14.936 1.00 80.00 95 ILE A C 1
ATOM 718 O O . ILE A 1 95 ? -23.181 7.560 14.785 1.00 80.00 95 ILE A O 1
ATOM 722 N N . ALA A 1 96 ? -25.050 8.422 15.679 1.00 79.62 96 ALA A N 1
ATOM 723 C CA . ALA A 1 96 ? -25.423 7.203 16.398 1.00 79.62 96 ALA A CA 1
ATOM 724 C C . ALA A 1 96 ? -25.664 6.008 15.453 1.00 79.62 96 ALA A C 1
ATOM 726 O O . ALA A 1 96 ? -25.263 4.881 15.751 1.00 79.62 96 ALA A O 1
ATOM 727 N N . PHE A 1 97 ? -26.281 6.239 14.289 1.00 82.81 97 PHE A N 1
ATOM 728 C CA . PHE A 1 97 ? -26.470 5.212 13.261 1.00 82.81 97 PHE A CA 1
ATOM 729 C C . PHE A 1 97 ? -25.136 4.722 12.679 1.00 82.81 97 PHE A C 1
ATOM 731 O O . PHE A 1 97 ? -24.899 3.514 12.614 1.00 82.81 97 PHE A O 1
ATOM 738 N N . ALA A 1 98 ? -24.248 5.646 12.306 1.00 80.81 98 ALA A N 1
ATOM 739 C CA . ALA A 1 98 ? -22.919 5.340 11.784 1.00 80.81 98 ALA A CA 1
ATOM 740 C C . ALA A 1 98 ? -22.087 4.530 12.794 1.00 80.81 98 ALA A C 1
ATOM 742 O O . ALA A 1 98 ? -21.545 3.477 12.450 1.00 80.81 98 ALA A O 1
ATOM 743 N N . GLN A 1 99 ? -22.083 4.956 14.061 1.00 79.31 99 GLN A N 1
ATOM 744 C CA . GLN A 1 99 ? -21.414 4.254 15.159 1.00 79.31 99 GLN A CA 1
ATOM 745 C C . GLN A 1 99 ? -21.966 2.839 15.360 1.00 79.31 99 GLN A C 1
ATOM 747 O O . GLN A 1 99 ? -21.199 1.893 15.534 1.00 79.31 99 GLN A O 1
ATOM 752 N N . LYS A 1 100 ? -23.290 2.653 15.280 1.00 81.44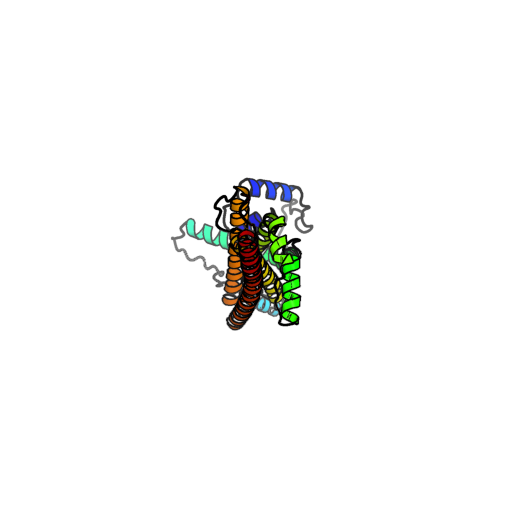 100 LYS A N 1
ATOM 753 C CA . LYS A 1 100 ? -23.902 1.325 15.416 1.00 81.44 100 LYS A CA 1
ATOM 754 C C . LYS A 1 100 ? -23.526 0.387 14.266 1.00 81.44 100 LYS A C 1
ATOM 756 O O . LYS A 1 100 ? -23.265 -0.791 14.505 1.00 81.44 100 LYS A O 1
ATOM 761 N N . ASN A 1 101 ? -23.447 0.889 13.034 1.00 83.44 101 ASN A N 1
ATOM 762 C CA . ASN A 1 101 ? -22.967 0.097 11.896 1.00 83.44 101 ASN A CA 1
ATOM 763 C C . ASN A 1 101 ? -21.486 -0.266 12.032 1.00 83.44 101 ASN A C 1
ATOM 765 O O . ASN A 1 101 ? -21.109 -1.405 11.760 1.00 83.44 101 ASN A O 1
ATOM 769 N N . GLN A 1 102 ? -20.659 0.677 12.487 1.00 82.44 102 GLN A N 1
ATOM 770 C CA . GLN A 1 102 ? -19.245 0.434 12.765 1.00 82.44 102 GLN A CA 1
ATOM 771 C C . GLN A 1 102 ? -19.069 -0.655 13.833 1.00 82.44 102 GLN A C 1
ATOM 77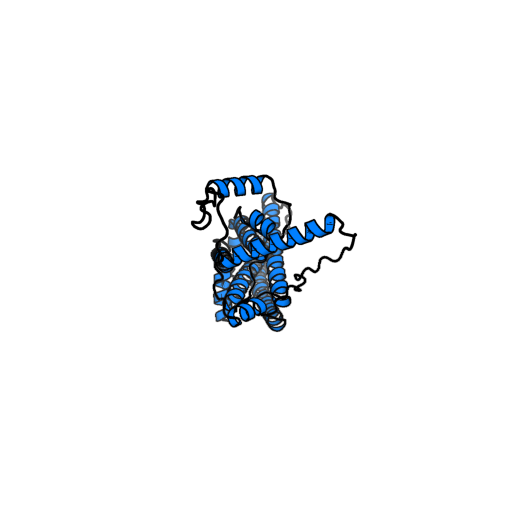3 O O . GLN A 1 102 ? -18.315 -1.602 13.611 1.00 82.44 102 GLN A O 1
ATOM 778 N N . PHE A 1 103 ? -19.822 -0.573 14.934 1.00 80.31 103 PHE A N 1
ATOM 779 C CA . PHE A 1 103 ? -19.822 -1.587 15.987 1.00 80.31 103 PHE A CA 1
ATOM 780 C C . PHE A 1 103 ? -20.224 -2.963 15.447 1.00 80.31 103 PHE A C 1
ATOM 782 O O . PHE A 1 103 ? -19.488 -3.926 15.628 1.00 80.31 103 PHE A O 1
ATOM 789 N N . ASN A 1 104 ? -21.328 -3.056 14.699 1.00 81.81 104 ASN A N 1
ATOM 790 C CA . ASN A 1 104 ? -21.773 -4.324 14.114 1.00 81.81 104 ASN A CA 1
ATOM 791 C C . ASN A 1 104 ? -20.717 -4.944 13.182 1.00 81.81 104 ASN A C 1
ATOM 793 O O . ASN A 1 104 ? -20.503 -6.155 13.215 1.00 81.81 104 ASN A O 1
ATOM 797 N N . LEU A 1 105 ? -20.024 -4.139 12.367 1.00 81.62 105 LEU A N 1
ATOM 798 C CA . LEU A 1 105 ? -18.939 -4.647 11.519 1.00 81.62 105 LEU A CA 1
ATOM 799 C C . LEU A 1 105 ? -17.738 -5.131 12.322 1.00 81.62 105 LEU A C 1
ATOM 801 O O . LEU A 1 105 ? -17.134 -6.145 11.966 1.00 81.62 105 LEU A O 1
ATOM 805 N N . GLN A 1 106 ? -17.399 -4.435 13.403 1.00 81.38 106 GLN A N 1
ATOM 806 C CA . GLN A 1 106 ? -16.355 -4.884 14.315 1.00 81.38 106 GLN A CA 1
ATOM 807 C C . GLN A 1 106 ? -16.753 -6.198 15.003 1.00 81.38 106 GLN A C 1
ATOM 809 O O . GLN A 1 106 ? -15.940 -7.120 15.037 1.00 81.38 106 GLN A O 1
ATOM 814 N N . SER A 1 107 ? -18.007 -6.342 15.452 1.00 81.44 107 SER A N 1
ATOM 815 C CA . SER A 1 107 ? -18.533 -7.584 16.042 1.00 81.44 107 SER A CA 1
ATOM 816 C C . SER A 1 107 ? -18.522 -8.765 15.066 1.00 81.44 107 SER A C 1
ATOM 818 O O . SER A 1 107 ? -18.344 -9.905 15.481 1.00 81.44 107 SER A O 1
ATOM 820 N N . LEU A 1 108 ? -18.673 -8.504 13.765 1.00 83.12 108 LEU A N 1
ATOM 821 C CA . LEU A 1 108 ? -18.577 -9.513 12.702 1.00 83.12 108 LEU A CA 1
ATOM 822 C C . LEU A 1 108 ? -17.134 -9.795 12.254 1.00 83.12 108 LEU A C 1
ATOM 824 O O . LEU A 1 108 ? -16.925 -10.498 11.266 1.00 83.12 108 LEU A O 1
ATOM 828 N N . ASN A 1 109 ? -16.139 -9.242 12.950 1.00 81.12 109 ASN A N 1
ATOM 829 C CA . ASN A 1 109 ? -14.725 -9.372 12.619 1.00 81.12 109 ASN A CA 1
ATOM 830 C C . ASN A 1 109 ? -14.400 -8.940 11.171 1.00 81.12 109 ASN A C 1
ATOM 832 O O . ASN A 1 109 ? -13.549 -9.523 10.499 1.00 81.12 109 ASN A O 1
ATOM 836 N N . ALA A 1 110 ? -15.087 -7.905 10.670 1.00 83.88 110 ALA A N 1
ATOM 837 C CA . ALA A 1 110 ? -14.948 -7.460 9.284 1.00 83.88 110 ALA A CA 1
ATOM 838 C C . ALA A 1 110 ? -13.546 -6.911 8.966 1.00 83.88 110 ALA A C 1
ATOM 840 O O . ALA A 1 110 ? -13.084 -7.048 7.837 1.00 83.88 110 ALA A O 1
ATOM 841 N N . GLY A 1 111 ? -12.862 -6.313 9.950 1.00 84.31 111 GLY A N 1
ATOM 842 C CA . GLY A 1 111 ? -11.525 -5.730 9.784 1.00 84.31 111 GLY A CA 1
ATOM 843 C C . GLY A 1 111 ? -10.492 -6.741 9.267 1.00 84.31 111 GLY A C 1
ATOM 844 O O . GLY A 1 111 ? -9.997 -6.566 8.155 1.00 84.31 111 GLY A O 1
ATOM 845 N N . PRO A 1 112 ? -10.190 -7.823 10.010 1.00 84.81 112 PRO A N 1
ATOM 846 C CA . PRO A 1 112 ? -9.220 -8.831 9.581 1.00 84.81 112 PRO A CA 1
ATOM 847 C C . PRO A 1 112 ? -9.620 -9.536 8.285 1.00 84.81 112 PRO A C 1
ATOM 849 O O . PRO A 1 112 ? -8.763 -9.795 7.448 1.00 84.81 112 PRO A O 1
ATOM 852 N N . ILE A 1 113 ? -10.917 -9.787 8.072 1.00 88.12 113 ILE A N 1
ATOM 853 C CA . ILE A 1 113 ? -11.412 -10.413 6.838 1.00 88.12 113 ILE A CA 1
ATOM 854 C C . ILE A 1 113 ? -11.127 -9.514 5.628 1.00 88.12 113 ILE A C 1
ATOM 856 O O . ILE A 1 113 ? -10.589 -9.977 4.624 1.00 88.12 113 ILE A O 1
ATOM 860 N N . LEU A 1 114 ? -11.457 -8.222 5.713 1.00 89.62 114 LEU A N 1
ATOM 861 C CA . LEU A 1 114 ? -11.248 -7.280 4.613 1.00 89.62 114 LEU A CA 1
ATOM 862 C C . LEU A 1 114 ? -9.764 -7.007 4.360 1.00 89.62 114 LEU A C 1
ATOM 864 O O . LEU A 1 114 ? -9.357 -6.919 3.204 1.00 89.62 114 LEU A O 1
ATOM 868 N N . LEU A 1 115 ? -8.949 -6.935 5.412 1.00 89.88 115 LEU A N 1
ATOM 869 C CA . LEU A 1 115 ? -7.498 -6.822 5.274 1.00 89.88 115 LEU A CA 1
ATOM 870 C C . LEU A 1 115 ? -6.883 -8.084 4.661 1.00 89.88 115 LEU A C 1
ATOM 872 O O . LEU A 1 115 ? -6.040 -7.977 3.776 1.00 89.88 115 LEU A O 1
ATOM 876 N N . GLY A 1 116 ? -7.361 -9.269 5.046 1.00 88.62 116 GLY A N 1
ATOM 877 C CA . GLY A 1 116 ? -6.973 -10.530 4.417 1.00 88.62 116 GLY A CA 1
ATOM 878 C C . GLY A 1 116 ? -7.320 -10.561 2.929 1.00 88.62 116 GLY A C 1
ATOM 879 O O . GLY A 1 116 ? -6.504 -10.987 2.117 1.00 88.62 116 GLY A O 1
ATOM 880 N N . VAL A 1 117 ? -8.486 -10.039 2.536 1.00 90.44 117 VAL A N 1
ATOM 881 C CA . VAL A 1 117 ? -8.832 -9.877 1.114 1.00 90.44 117 VAL A CA 1
ATOM 882 C C . VAL A 1 117 ? -7.857 -8.927 0.417 1.00 90.44 117 VAL A C 1
ATOM 884 O O . VAL A 1 117 ? -7.383 -9.267 -0.661 1.00 90.44 117 VAL A O 1
ATOM 887 N N . CYS A 1 118 ? -7.526 -7.780 1.021 1.00 92.25 118 CYS A N 1
ATOM 888 C CA . CYS A 1 118 ? -6.569 -6.820 0.461 1.00 92.25 118 CYS A CA 1
ATOM 889 C C . CYS A 1 118 ? -5.167 -7.416 0.265 1.00 92.25 118 CYS A C 1
ATOM 891 O O . CYS A 1 118 ? -4.556 -7.187 -0.775 1.00 92.25 118 CYS A O 1
ATOM 893 N N . ALA A 1 119 ? -4.681 -8.208 1.224 1.00 91.44 119 ALA A N 1
ATOM 894 C CA . ALA A 1 119 ? -3.380 -8.871 1.134 1.00 91.44 119 ALA A CA 1
ATOM 895 C C . ALA A 1 119 ? -3.323 -9.935 0.020 1.00 91.44 119 ALA A C 1
ATOM 897 O O . ALA A 1 119 ? -2.263 -10.167 -0.550 1.00 91.44 119 ALA A O 1
ATOM 898 N N . ASN A 1 120 ? -4.463 -10.546 -0.320 1.00 93.00 120 ASN A N 1
ATOM 899 C CA . ASN A 1 120 ? -4.573 -11.620 -1.314 1.00 93.00 120 ASN A CA 1
ATOM 900 C C . ASN A 1 120 ? -5.110 -11.147 -2.680 1.00 93.00 120 ASN A C 1
ATOM 902 O O . ASN A 1 120 ? -5.580 -11.955 -3.484 1.00 93.00 120 ASN A O 1
ATOM 906 N N . LEU A 1 121 ? -5.088 -9.841 -2.960 1.00 92.19 121 LEU A N 1
ATOM 907 C CA . LEU A 1 121 ? -5.494 -9.318 -4.266 1.00 92.19 121 LEU A CA 1
ATOM 908 C C . LEU A 1 121 ? -4.479 -9.738 -5.351 1.00 92.19 121 LEU A C 1
ATOM 910 O O . LEU A 1 121 ? -3.292 -9.490 -5.160 1.00 92.19 121 LEU A O 1
ATOM 914 N N . PRO A 1 122 ? -4.897 -10.319 -6.494 1.00 90.25 122 PRO A N 1
ATOM 915 C CA . PRO A 1 122 ? -3.996 -11.020 -7.419 1.00 90.25 122 PRO A CA 1
ATOM 916 C C . PRO A 1 122 ? -2.807 -10.208 -7.946 1.00 90.25 122 PRO A C 1
ATOM 918 O O . PRO A 1 122 ? -1.727 -10.758 -8.150 1.00 90.25 122 PRO A O 1
ATOM 921 N N . PHE A 1 123 ? -2.992 -8.909 -8.201 1.00 92.19 123 PHE A N 1
ATOM 922 C CA . PHE A 1 123 ? -1.928 -8.062 -8.752 1.00 92.19 123 PHE A CA 1
ATOM 923 C C . PHE A 1 123 ? -1.114 -7.360 -7.664 1.00 92.19 123 PHE A C 1
ATOM 925 O O . PHE A 1 123 ? 0.020 -6.947 -7.921 1.00 92.19 123 PHE A O 1
ATOM 932 N N . LEU A 1 124 ? -1.678 -7.247 -6.459 1.00 93.38 124 LEU A N 1
ATOM 933 C CA . LEU A 1 124 ? -1.052 -6.598 -5.313 1.00 93.38 124 LEU A CA 1
ATOM 934 C C . LEU A 1 124 ? -0.275 -7.579 -4.423 1.00 93.38 124 LEU A C 1
ATOM 936 O O . LEU A 1 124 ? 0.769 -7.204 -3.899 1.00 93.38 124 LEU A O 1
ATOM 940 N N . SER A 1 125 ? -0.741 -8.822 -4.278 1.00 93.81 125 SER A N 1
ATOM 941 C CA . SER A 1 125 ? -0.200 -9.815 -3.339 1.00 93.81 125 SER A CA 1
ATOM 942 C C . SER A 1 125 ? 1.297 -10.039 -3.526 1.00 93.81 125 SER A C 1
ATOM 944 O O . SER A 1 125 ? 2.049 -9.992 -2.564 1.00 93.81 125 SER A O 1
ATOM 946 N N . ARG A 1 126 ? 1.760 -10.134 -4.773 1.00 93.56 126 ARG A N 1
ATOM 947 C CA . ARG A 1 126 ? 3.188 -10.256 -5.108 1.00 93.56 126 ARG A CA 1
ATOM 948 C C . ARG A 1 126 ? 4.051 -9.085 -4.620 1.00 93.56 126 ARG A C 1
ATOM 950 O O . ARG A 1 126 ? 5.229 -9.264 -4.340 1.00 93.56 126 ARG A O 1
ATOM 957 N N . TYR A 1 127 ? 3.496 -7.872 -4.538 1.00 94.50 127 TYR A N 1
ATOM 958 C CA . TYR A 1 127 ? 4.214 -6.713 -4.001 1.00 94.50 127 TYR A CA 1
ATOM 959 C C . TYR A 1 127 ? 4.230 -6.729 -2.473 1.00 94.50 127 TYR A C 1
ATOM 961 O O . TYR A 1 127 ? 5.208 -6.301 -1.870 1.00 94.50 127 TYR A O 1
ATOM 969 N N . VAL A 1 128 ? 3.167 -7.250 -1.856 1.00 94.88 128 VAL A N 1
ATOM 970 C CA . VAL A 1 128 ? 3.094 -7.480 -0.407 1.00 94.88 128 VAL A CA 1
ATOM 971 C C . VAL A 1 128 ? 4.081 -8.572 0.014 1.00 94.88 128 VAL A C 1
ATOM 973 O O . VAL A 1 128 ? 4.812 -8.394 0.980 1.00 94.88 128 VAL A O 1
ATOM 976 N N . GLU A 1 129 ? 4.160 -9.677 -0.726 1.00 93.81 129 GLU A N 1
ATOM 977 C CA . GLU A 1 129 ? 5.150 -10.742 -0.512 1.00 93.81 129 GLU A CA 1
ATOM 978 C C . GLU A 1 129 ? 6.574 -10.214 -0.682 1.00 93.81 129 GLU A C 1
ATOM 980 O O . GLU A 1 129 ? 7.411 -10.405 0.196 1.00 93.81 129 GLU A O 1
ATOM 985 N N . ARG A 1 130 ? 6.823 -9.438 -1.743 1.00 92.31 130 ARG A N 1
ATOM 986 C CA . ARG A 1 130 ? 8.121 -8.794 -1.961 1.00 92.31 130 ARG A CA 1
ATOM 987 C C . ARG A 1 130 ? 8.511 -7.840 -0.835 1.00 92.31 130 ARG A C 1
ATOM 989 O O . ARG A 1 130 ? 9.680 -7.776 -0.473 1.00 92.31 130 ARG A O 1
ATOM 996 N N . TRP A 1 131 ? 7.555 -7.096 -0.281 1.00 94.19 131 TRP A N 1
ATOM 997 C CA . TRP A 1 131 ? 7.802 -6.287 0.909 1.00 94.19 131 TRP A CA 1
ATOM 998 C C . TRP A 1 131 ? 8.222 -7.160 2.097 1.00 94.19 131 TRP A C 1
ATOM 1000 O O . TRP A 1 131 ? 9.217 -6.854 2.748 1.00 94.19 131 TRP A O 1
ATOM 1010 N N . LYS A 1 132 ? 7.505 -8.259 2.355 1.00 92.69 132 LYS A N 1
ATOM 1011 C CA . LYS A 1 132 ? 7.813 -9.171 3.464 1.00 92.69 132 LYS A CA 1
ATOM 1012 C C . LYS A 1 132 ? 9.220 -9.751 3.347 1.00 92.69 132 LYS A C 1
ATOM 1014 O O . LYS A 1 132 ? 9.976 -9.688 4.313 1.00 92.69 132 LYS A O 1
ATOM 1019 N N . GLU A 1 133 ? 9.598 -10.219 2.161 1.00 92.50 133 GLU A N 1
ATOM 1020 C CA . GLU A 1 133 ? 10.959 -10.686 1.862 1.00 92.50 133 GLU A CA 1
ATOM 1021 C C . GLU A 1 133 ? 11.996 -9.576 2.101 1.00 92.50 133 GLU A C 1
ATOM 1023 O O . GLU A 1 133 ? 12.929 -9.745 2.887 1.00 92.50 133 GLU A O 1
ATOM 1028 N N . ALA A 1 134 ? 11.781 -8.396 1.511 1.00 90.44 134 ALA A N 1
ATOM 1029 C CA . ALA A 1 134 ? 12.697 -7.263 1.625 1.00 90.44 134 ALA A CA 1
ATOM 1030 C C . ALA A 1 134 ? 12.856 -6.759 3.068 1.00 90.44 134 ALA A C 1
ATOM 1032 O O . ALA A 1 134 ? 13.938 -6.312 3.449 1.00 90.44 134 ALA A O 1
ATOM 1033 N N . SER A 1 135 ? 11.794 -6.832 3.873 1.00 88.88 135 SER A N 1
ATOM 1034 C CA . SER A 1 135 ? 11.817 -6.454 5.287 1.00 88.88 135 SER A CA 1
ATOM 1035 C C . SER A 1 135 ? 12.634 -7.431 6.139 1.00 88.88 135 SER A C 1
ATOM 1037 O O . SER A 1 135 ? 13.299 -7.005 7.081 1.00 88.88 135 SER A O 1
ATOM 1039 N N . SER A 1 136 ? 12.639 -8.719 5.776 1.00 87.06 136 SER A N 1
ATOM 1040 C CA . SER A 1 136 ? 13.408 -9.757 6.467 1.00 87.06 136 SER A CA 1
ATOM 1041 C C . SER A 1 136 ? 14.899 -9.684 6.135 1.00 87.06 136 SER A C 1
ATOM 1043 O O . SER A 1 136 ? 15.735 -9.911 7.006 1.00 87.06 136 SER A O 1
ATOM 1045 N N . GLU A 1 137 ? 15.240 -9.383 4.883 1.00 86.19 137 GLU A N 1
ATOM 1046 C CA . GLU A 1 137 ? 16.630 -9.335 4.406 1.00 86.19 137 GLU A CA 1
ATOM 1047 C C . GLU A 1 137 ? 17.252 -7.930 4.494 1.00 86.19 137 GLU A C 1
ATOM 1049 O O . GLU A 1 137 ? 18.450 -7.762 4.272 1.00 86.19 137 GLU A O 1
ATOM 1054 N N . LEU A 1 138 ? 16.447 -6.912 4.828 1.00 85.19 138 LEU A N 1
ATOM 1055 C CA . LEU A 1 138 ? 16.805 -5.489 4.771 1.00 85.19 138 LEU A CA 1
ATOM 1056 C C . LEU A 1 138 ? 17.396 -5.092 3.404 1.00 85.19 138 LEU A C 1
ATOM 1058 O O . LEU A 1 138 ? 18.274 -4.233 3.301 1.00 85.19 138 LEU A O 1
ATOM 1062 N N . SER A 1 139 ? 16.884 -5.696 2.333 1.00 86.38 139 SER A N 1
ATOM 1063 C CA . SER A 1 139 ? 17.298 -5.414 0.962 1.00 86.38 139 SER A CA 1
ATOM 1064 C C . SER A 1 139 ? 16.093 -5.358 0.036 1.00 86.38 139 SER A C 1
ATOM 1066 O O . SER A 1 139 ? 15.412 -6.356 -0.182 1.00 86.38 139 SER A O 1
ATOM 1068 N N . LEU A 1 140 ? 15.843 -4.184 -0.544 1.00 89.12 140 LEU A N 1
ATOM 1069 C CA . LEU A 1 140 ? 14.783 -3.982 -1.525 1.00 89.12 140 LEU A CA 1
ATOM 1070 C C . LEU A 1 140 ? 15.397 -3.705 -2.897 1.00 89.12 140 LEU A C 1
ATOM 1072 O O . LEU A 1 140 ? 16.028 -2.670 -3.099 1.00 89.12 140 LEU A O 1
ATOM 1076 N N . THR A 1 141 ? 15.160 -4.605 -3.851 1.00 86.62 141 THR A N 1
ATOM 1077 C CA . THR A 1 141 ? 15.550 -4.418 -5.255 1.00 86.62 141 THR A CA 1
ATOM 1078 C C . THR A 1 141 ? 14.327 -4.568 -6.152 1.00 86.62 141 THR A C 1
ATOM 1080 O O . THR A 1 141 ? 13.563 -5.523 -6.020 1.00 86.62 141 THR A O 1
ATOM 1083 N N . ILE A 1 142 ? 14.132 -3.621 -7.070 1.00 89.88 142 ILE A N 1
ATOM 1084 C CA . ILE A 1 142 ? 13.100 -3.688 -8.105 1.00 89.88 142 ILE A CA 1
ATOM 1085 C C . ILE A 1 142 ? 13.752 -4.268 -9.358 1.00 89.88 142 ILE A C 1
ATOM 1087 O O . ILE A 1 142 ? 14.731 -3.726 -9.863 1.00 89.88 142 ILE A O 1
ATOM 1091 N N . ASN A 1 143 ? 13.227 -5.376 -9.876 1.00 88.50 143 ASN A N 1
ATOM 1092 C CA . ASN A 1 143 ? 13.822 -6.023 -11.041 1.00 88.50 143 ASN A CA 1
ATOM 1093 C C . ASN A 1 143 ? 13.381 -5.352 -12.345 1.00 88.50 143 ASN A C 1
ATOM 1095 O O . ASN A 1 143 ? 12.239 -4.914 -12.488 1.00 88.50 143 ASN A O 1
ATOM 1099 N N . HIS A 1 144 ? 14.256 -5.371 -13.353 1.00 88.00 144 HIS A N 1
ATOM 1100 C CA . HIS A 1 144 ? 13.926 -4.875 -14.694 1.00 88.00 144 HIS A CA 1
ATOM 1101 C C . HIS A 1 144 ? 12.686 -5.574 -15.286 1.00 88.00 144 HIS A C 1
ATOM 1103 O O . HIS A 1 144 ? 11.813 -4.922 -15.854 1.00 88.00 144 HIS A O 1
ATOM 1109 N N . ASN A 1 145 ? 12.553 -6.888 -15.079 1.00 88.75 145 ASN A N 1
ATOM 1110 C CA . ASN A 1 145 ? 11.400 -7.662 -15.551 1.00 88.75 145 ASN A CA 1
ATOM 1111 C C . ASN A 1 145 ? 10.077 -7.215 -14.907 1.00 88.75 145 ASN A C 1
ATOM 1113 O O . ASN A 1 145 ? 9.037 -7.206 -15.572 1.00 88.75 145 ASN A O 1
ATOM 1117 N N . ASP A 1 146 ? 10.102 -6.809 -13.636 1.00 88.69 146 ASP A N 1
ATOM 1118 C CA . ASP A 1 146 ? 8.913 -6.302 -12.945 1.00 88.69 146 ASP A CA 1
ATOM 1119 C C . ASP A 1 146 ? 8.478 -4.957 -13.543 1.00 88.69 146 ASP A C 1
ATOM 1121 O O . ASP A 1 146 ? 7.293 -4.746 -13.804 1.00 88.69 146 ASP A O 1
ATOM 1125 N N . ILE A 1 147 ? 9.448 -4.086 -13.841 1.00 88.88 147 ILE A N 1
ATOM 1126 C CA . ILE A 1 147 ? 9.228 -2.781 -14.477 1.00 88.88 147 ILE A CA 1
ATOM 1127 C C . ILE A 1 147 ? 8.626 -2.939 -15.879 1.00 88.88 147 ILE A C 1
ATOM 1129 O O . ILE A 1 147 ? 7.678 -2.243 -16.231 1.00 88.88 147 ILE A O 1
ATOM 1133 N N . VAL A 1 148 ? 9.142 -3.858 -16.695 1.00 88.81 148 VAL A N 1
ATOM 1134 C CA . VAL A 1 148 ? 8.629 -4.057 -18.061 1.00 88.81 148 VAL A CA 1
ATOM 1135 C C . VAL A 1 148 ? 7.240 -4.701 -18.041 1.00 88.81 148 VAL A C 1
ATOM 1137 O O . VAL A 1 148 ? 6.338 -4.274 -18.764 1.00 88.81 148 VAL A O 1
ATOM 1140 N N . SER A 1 149 ? 7.037 -5.710 -17.191 1.00 90.44 149 SER A N 1
ATOM 1141 C CA . SER A 1 149 ? 5.780 -6.462 -17.151 1.00 90.44 149 SER A CA 1
ATOM 1142 C C . SER A 1 149 ? 4.611 -5.664 -16.565 1.00 90.44 149 SER A C 1
ATOM 1144 O O . SER A 1 149 ? 3.475 -5.896 -16.985 1.00 90.44 149 SER A O 1
ATOM 1146 N N . VAL A 1 150 ? 4.852 -4.684 -15.676 1.00 92.19 150 VAL A N 1
ATOM 1147 C CA . VAL A 1 150 ? 3.789 -3.894 -15.014 1.00 92.19 150 VAL A CA 1
ATOM 1148 C C . VAL A 1 150 ? 2.822 -3.212 -15.975 1.00 92.19 150 VAL A C 1
ATOM 1150 O O . VAL A 1 150 ? 1.626 -3.135 -15.693 1.00 92.19 150 VAL A O 1
ATOM 1153 N N . ARG A 1 151 ? 3.300 -2.810 -17.158 1.00 88.06 151 ARG A N 1
ATOM 1154 C CA . ARG A 1 151 ? 2.475 -2.161 -18.189 1.00 88.06 151 ARG A CA 1
ATOM 1155 C C . ARG A 1 151 ? 1.348 -3.061 -18.705 1.00 88.06 151 ARG A C 1
ATOM 1157 O O . ARG A 1 151 ? 0.321 -2.556 -19.144 1.00 88.06 151 ARG A O 1
ATOM 1164 N N . THR A 1 152 ? 1.515 -4.384 -18.646 1.00 90.38 152 THR A N 1
ATOM 1165 C CA . THR A 1 152 ? 0.560 -5.346 -19.229 1.00 90.38 152 THR A CA 1
ATOM 1166 C C . THR A 1 152 ? -0.709 -5.536 -18.399 1.00 90.38 152 THR A C 1
ATOM 1168 O O . THR A 1 152 ? -1.760 -5.845 -18.954 1.00 90.38 152 THR A O 1
ATOM 1171 N N . PHE A 1 153 ? -0.641 -5.318 -17.086 1.00 91.94 153 PHE A N 1
ATOM 1172 C CA . PHE A 1 153 ? -1.764 -5.505 -16.159 1.00 91.94 153 PHE A CA 1
ATOM 1173 C C . PHE A 1 153 ? -2.032 -4.261 -15.303 1.00 91.94 153 PHE A C 1
ATOM 1175 O O . PHE A 1 153 ? -2.702 -4.341 -14.273 1.00 91.94 153 PHE A O 1
ATOM 1182 N N . LEU A 1 154 ? -1.538 -3.099 -15.737 1.00 92.31 154 LEU A N 1
ATOM 1183 C CA . LEU A 1 154 ? -1.631 -1.834 -15.009 1.00 92.31 154 LEU A CA 1
ATOM 1184 C C . LEU A 1 154 ? -3.076 -1.476 -14.634 1.00 92.31 154 LEU A C 1
ATOM 1186 O O . LEU A 1 154 ? -3.348 -1.113 -13.494 1.00 92.31 154 LEU A O 1
ATOM 1190 N N . GLN A 1 155 ? -4.021 -1.681 -15.552 1.00 93.62 155 GLN A N 1
ATOM 1191 C CA . GLN A 1 155 ? -5.438 -1.434 -15.288 1.00 93.62 155 GLN A CA 1
ATOM 1192 C C . GLN A 1 155 ? -6.005 -2.338 -14.182 1.00 93.62 155 GLN A C 1
ATOM 1194 O O . GLN A 1 155 ? -6.812 -1.919 -13.350 1.00 93.62 155 GLN A O 1
ATOM 1199 N N . SER A 1 156 ? -5.581 -3.598 -14.137 1.00 94.00 156 SER A N 1
ATOM 1200 C CA . SER A 1 156 ? -5.986 -4.521 -13.076 1.00 94.00 156 SER A CA 1
ATOM 1201 C C . SER A 1 156 ? -5.353 -4.150 -11.735 1.00 94.00 156 SER A C 1
ATOM 1203 O O . SER A 1 156 ? -6.012 -4.249 -10.701 1.00 94.00 156 SER A O 1
ATOM 1205 N N . LEU A 1 157 ? -4.116 -3.646 -11.756 1.00 95.00 157 LEU A N 1
ATOM 1206 C CA . LEU A 1 157 ? -3.427 -3.137 -10.573 1.00 95.00 157 LEU A CA 1
ATOM 1207 C C . LEU A 1 157 ? -4.124 -1.897 -9.991 1.00 95.00 157 LEU A C 1
ATOM 1209 O O . LEU A 1 157 ? -4.357 -1.862 -8.784 1.00 95.00 157 LEU A O 1
ATOM 1213 N N . VAL A 1 158 ? -4.550 -0.936 -10.825 1.00 95.31 158 VAL A N 1
ATOM 1214 C CA . VAL A 1 158 ? -5.370 0.218 -10.387 1.00 95.31 158 VAL A CA 1
ATOM 1215 C C . VAL A 1 158 ? -6.615 -0.259 -9.642 1.00 95.31 158 VAL A C 1
ATOM 1217 O O . VAL A 1 158 ? -6.947 0.258 -8.573 1.00 95.31 158 VAL A O 1
ATOM 1220 N N . A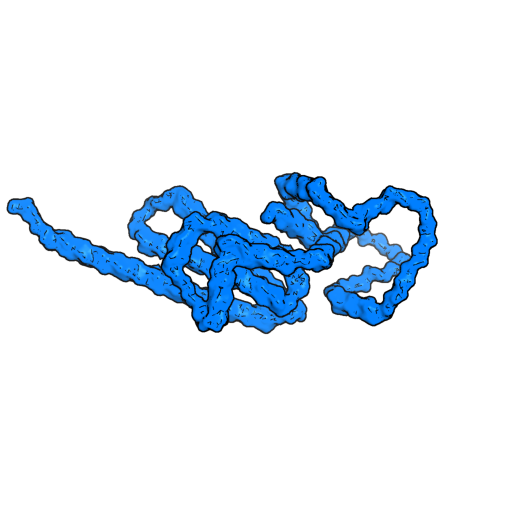SN A 1 159 ? -7.298 -1.276 -10.173 1.00 93.94 159 ASN A N 1
ATOM 1221 C CA . ASN A 1 159 ? -8.502 -1.824 -9.553 1.00 93.94 159 ASN A CA 1
ATOM 1222 C C . ASN A 1 159 ? -8.236 -2.473 -8.191 1.00 93.94 159 ASN A C 1
ATOM 1224 O O . ASN A 1 159 ? -9.097 -2.404 -7.312 1.00 93.94 159 ASN A O 1
ATOM 1228 N N . ASP A 1 160 ? -7.091 -3.125 -8.011 1.00 94.81 160 ASP A N 1
ATOM 1229 C CA . ASP A 1 160 ? -6.720 -3.742 -6.738 1.00 94.81 160 ASP A CA 1
ATOM 1230 C C . ASP A 1 160 ? -6.322 -2.679 -5.702 1.00 94.81 160 ASP A C 1
ATOM 1232 O O . ASP A 1 160 ? -6.880 -2.665 -4.604 1.00 94.81 160 ASP A O 1
ATOM 1236 N N . VAL A 1 161 ? -5.484 -1.705 -6.069 1.00 94.62 161 VAL A N 1
ATOM 1237 C CA . VAL A 1 161 ? -5.101 -0.591 -5.178 1.00 94.62 161 VAL A CA 1
ATOM 1238 C C . VAL A 1 161 ? -6.321 0.271 -4.800 1.00 94.62 161 VAL A C 1
ATOM 1240 O O . VAL A 1 161 ? -6.485 0.658 -3.643 1.00 94.62 161 VAL A O 1
ATOM 1243 N N . SER A 1 162 ? -7.272 0.460 -5.721 1.00 93.62 162 SER A N 1
ATOM 1244 C CA . SER A 1 162 ? -8.561 1.116 -5.438 1.00 93.62 162 SER A CA 1
ATOM 1245 C C . SER A 1 162 ? -9.410 0.369 -4.402 1.00 93.62 162 SER A C 1
ATOM 1247 O O . SER A 1 162 ? -10.172 0.984 -3.653 1.00 93.62 162 SER A O 1
ATOM 1249 N N . VAL A 1 163 ? -9.339 -0.966 -4.364 1.00 92.12 163 VAL A N 1
ATOM 1250 C CA . VAL A 1 163 ? -10.033 -1.767 -3.343 1.00 92.12 163 VAL A CA 1
ATOM 1251 C C . VAL A 1 163 ? -9.381 -1.560 -1.983 1.00 92.12 163 VAL A C 1
ATOM 1253 O O . VAL A 1 163 ? -10.107 -1.349 -1.010 1.00 92.12 163 VAL A O 1
ATOM 1256 N N . VAL A 1 164 ? -8.047 -1.550 -1.927 1.00 94.19 164 VAL A N 1
ATOM 1257 C CA . VAL A 1 164 ? -7.301 -1.266 -0.694 1.00 94.19 164 VAL A CA 1
ATOM 1258 C C . VAL A 1 164 ? -7.682 0.094 -0.133 1.00 94.19 164 VAL A C 1
ATOM 1260 O O . VAL A 1 164 ? -8.091 0.179 1.022 1.00 94.19 164 VAL A O 1
ATOM 1263 N N . TRP A 1 165 ? -7.653 1.140 -0.956 1.00 93.44 165 TRP A N 1
ATOM 1264 C CA . TRP A 1 165 ? -8.040 2.484 -0.534 1.00 93.44 165 TRP A CA 1
ATOM 1265 C C . TRP A 1 165 ? -9.463 2.556 0.025 1.00 93.44 165 TRP A C 1
ATOM 1267 O O . TRP A 1 165 ? -9.702 3.162 1.074 1.00 93.44 165 TRP A O 1
ATOM 1277 N N . LYS A 1 166 ? -10.418 1.874 -0.621 1.00 89.00 166 LYS A N 1
ATOM 1278 C CA . LYS A 1 166 ? -11.799 1.794 -0.124 1.00 89.00 166 LYS A CA 1
ATOM 1279 C C . LYS A 1 166 ? -11.880 1.119 1.239 1.00 89.00 166 LYS A C 1
ATOM 1281 O O . LYS A 1 166 ? -12.663 1.577 2.060 1.00 89.00 166 LYS A O 1
ATOM 1286 N N . VAL A 1 167 ? -11.097 0.066 1.480 1.00 88.69 167 VAL A N 1
ATOM 1287 C CA . VAL A 1 167 ? -11.038 -0.618 2.782 1.00 88.69 167 VAL A CA 1
ATOM 1288 C C . VAL A 1 167 ? -10.367 0.260 3.838 1.00 88.69 167 VAL A C 1
ATOM 1290 O O . VAL A 1 167 ? -10.870 0.349 4.951 1.00 88.69 167 VAL A O 1
ATOM 1293 N N . PHE A 1 168 ? -9.287 0.960 3.492 1.00 89.88 168 PHE A N 1
ATOM 1294 C CA . PHE A 1 168 ? -8.566 1.848 4.412 1.00 89.88 168 PHE A CA 1
ATOM 1295 C C . PHE A 1 168 ? -9.371 3.093 4.788 1.00 89.88 168 PHE A C 1
ATOM 1297 O O . PHE A 1 168 ? -9.233 3.619 5.887 1.00 89.88 168 PHE A O 1
ATOM 1304 N N . SER A 1 169 ? -10.267 3.522 3.901 1.00 86.19 169 SER A N 1
ATOM 1305 C CA . SER A 1 169 ? -11.243 4.576 4.170 1.00 86.19 169 SER A CA 1
ATOM 1306 C C . SER A 1 169 ? -12.352 4.174 5.156 1.00 86.19 169 SER A C 1
ATOM 1308 O O . SER A 1 169 ? -13.175 5.021 5.506 1.00 86.19 169 SER A O 1
ATOM 1310 N N . LEU A 1 170 ? -12.469 2.895 5.531 1.00 83.75 170 LEU A N 1
ATOM 1311 C CA . LEU A 1 170 ? -13.506 2.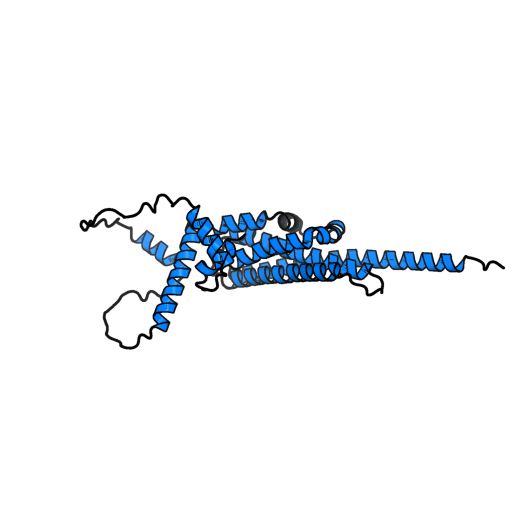435 6.454 1.00 83.75 170 LEU A CA 1
ATOM 1312 C C . LEU A 1 170 ? -13.048 2.629 7.906 1.00 83.75 170 LEU A C 1
ATOM 1314 O O . LEU A 1 170 ? -11.925 2.251 8.245 1.00 83.75 170 LEU A O 1
ATOM 1318 N N . PRO A 1 171 ? -13.933 3.077 8.816 1.00 76.75 171 PRO A N 1
ATOM 1319 C CA . PRO A 1 171 ? -13.622 3.211 10.240 1.00 76.75 171 PRO A CA 1
ATOM 1320 C C . PRO A 1 171 ? -13.594 1.845 10.967 1.00 76.75 171 PRO A C 1
ATOM 1322 O O . PRO A 1 171 ? -14.010 1.714 12.111 1.00 76.75 171 PRO A O 1
ATOM 1325 N N . ILE A 1 172 ? -13.139 0.779 10.308 1.00 80.19 172 ILE A N 1
ATOM 1326 C CA . ILE A 1 172 ? -13.105 -0.593 10.850 1.00 80.19 172 ILE A CA 1
ATOM 1327 C C . ILE A 1 172 ? -11.700 -1.029 11.272 1.00 80.19 172 ILE A C 1
ATOM 1329 O O . ILE A 1 172 ? -11.535 -2.123 11.811 1.00 80.19 172 ILE A O 1
ATOM 1333 N N . LEU A 1 173 ? -10.684 -0.209 10.984 1.00 80.56 173 LEU A N 1
ATOM 1334 C CA . LEU A 1 173 ? -9.288 -0.548 11.255 1.00 80.56 173 LEU A CA 1
ATOM 1335 C C . LEU A 1 173 ? -8.949 -0.477 12.748 1.00 80.56 173 LEU A C 1
ATOM 1337 O O . LEU A 1 173 ? -8.020 -1.149 13.190 1.00 80.56 173 LEU A O 1
ATOM 1341 N N . GLU A 1 174 ? -9.747 0.222 13.550 1.00 79.62 174 GLU A N 1
ATOM 1342 C CA . GLU A 1 174 ? -9.611 0.215 15.004 1.00 79.62 174 GLU A CA 1
ATOM 1343 C C . GLU A 1 174 ? -10.284 -1.012 15.653 1.00 79.62 174 GLU A C 1
ATOM 1345 O O . GLU A 1 174 ? -11.284 -1.519 15.131 1.00 79.62 174 GLU A O 1
ATOM 1350 N N . PRO A 1 175 ? -9.749 -1.514 16.783 1.00 76.75 175 PRO A N 1
ATOM 1351 C CA . PRO A 1 175 ? -8.488 -1.115 17.415 1.00 76.75 175 PRO A CA 1
ATOM 1352 C C . PRO A 1 175 ? -7.258 -1.620 16.637 1.00 76.75 175 PRO A C 1
ATOM 1354 O O . PRO A 1 175 ? -7.234 -2.750 16.148 1.00 76.75 175 PRO A O 1
ATOM 1357 N N . LEU A 1 176 ? -6.212 -0.792 16.565 1.00 80.31 176 LEU A N 1
ATOM 1358 C CA . LEU A 1 176 ? -4.901 -1.170 16.025 1.00 80.31 176 LEU A CA 1
ATOM 1359 C C . LEU A 1 176 ? -4.180 -2.099 17.014 1.00 80.31 176 LEU A C 1
ATOM 1361 O O . LEU A 1 176 ? -3.463 -1.651 17.910 1.00 80.31 176 LEU A O 1
ATOM 1365 N N . THR A 1 177 ? -4.417 -3.403 16.892 1.00 84.06 177 THR A N 1
ATOM 1366 C CA . THR A 1 177 ? -3.584 -4.433 17.529 1.00 84.06 177 THR A CA 1
ATOM 1367 C C . THR A 1 177 ? -2.253 -4.562 16.784 1.00 84.06 177 THR A C 1
ATOM 1369 O O . THR A 1 177 ? -2.162 -4.152 15.629 1.00 84.06 177 THR A O 1
ATOM 1372 N N . SER A 1 178 ? -1.226 -5.144 17.417 1.00 84.12 178 SER A N 1
ATOM 1373 C CA . SER A 1 178 ? 0.088 -5.337 16.775 1.00 84.12 178 SER A CA 1
ATOM 1374 C C . SER A 1 178 ? -0.029 -6.115 15.460 1.00 84.12 178 SER A C 1
ATOM 1376 O O . SER A 1 178 ? 0.454 -5.656 14.434 1.00 84.12 178 SER A O 1
ATOM 1378 N N . GLU A 1 179 ? -0.762 -7.230 15.476 1.00 85.50 179 GLU A N 1
ATOM 1379 C CA . GLU A 1 179 ? -1.017 -8.072 14.298 1.00 85.50 179 GLU A CA 1
ATOM 1380 C C . GLU A 1 179 ? -1.742 -7.304 13.181 1.00 85.50 179 GLU A C 1
ATOM 1382 O O . GLU A 1 179 ? -1.415 -7.415 12.002 1.00 85.50 179 GLU A O 1
ATOM 1387 N N . ARG A 1 180 ? -2.723 -6.465 13.542 1.00 87.06 180 ARG A N 1
ATOM 1388 C CA . ARG A 1 180 ? -3.450 -5.666 12.554 1.00 87.06 180 ARG A CA 1
ATOM 1389 C C . ARG A 1 180 ? -2.573 -4.558 11.981 1.00 87.06 180 ARG A C 1
ATOM 1391 O O . ARG A 1 180 ? -2.646 -4.296 10.787 1.00 87.06 180 ARG A O 1
ATOM 1398 N N . LEU A 1 181 ? -1.772 -3.902 12.816 1.00 89.88 181 LEU A N 1
ATOM 1399 C CA . LEU A 1 181 ? -0.844 -2.861 12.388 1.00 89.88 181 LEU A CA 1
ATOM 1400 C C . LEU A 1 181 ? 0.202 -3.422 11.418 1.00 89.88 181 LEU A C 1
ATOM 1402 O O . LEU A 1 181 ? 0.470 -2.784 10.404 1.00 89.88 181 LEU A O 1
ATOM 1406 N N . GLU A 1 182 ? 0.739 -4.608 11.696 1.00 91.31 182 GLU A N 1
ATOM 1407 C CA . GLU A 1 182 ? 1.654 -5.324 10.803 1.00 91.31 182 GLU A CA 1
ATOM 1408 C C . GLU A 1 182 ? 0.996 -5.586 9.444 1.00 91.31 182 GLU A C 1
ATOM 1410 O O . GLU A 1 182 ? 1.482 -5.102 8.425 1.00 91.31 182 GLU A O 1
ATOM 1415 N N . LEU A 1 183 ? -0.190 -6.206 9.427 1.00 92.12 183 LEU A N 1
ATOM 1416 C CA . LEU A 1 183 ? -0.905 -6.510 8.184 1.00 92.12 183 LEU A CA 1
ATOM 1417 C C . LEU A 1 183 ? -1.245 -5.253 7.363 1.00 92.12 183 LEU A C 1
ATOM 1419 O O . LEU A 1 183 ? -1.119 -5.237 6.139 1.00 92.12 183 LEU A O 1
ATOM 1423 N N . VAL A 1 184 ? -1.689 -4.185 8.028 1.00 92.69 184 VAL A N 1
ATOM 1424 C CA . VAL A 1 184 ? -2.011 -2.901 7.386 1.00 92.69 184 VAL A CA 1
ATOM 1425 C C . VAL A 1 184 ? -0.745 -2.231 6.838 1.00 92.69 184 VAL A C 1
ATOM 1427 O O . VAL A 1 184 ? -0.786 -1.643 5.752 1.00 92.69 184 VAL A O 1
ATOM 1430 N N . THR A 1 185 ? 0.378 -2.349 7.548 1.00 94.25 185 THR A N 1
ATOM 1431 C CA . THR A 1 185 ? 1.685 -1.866 7.087 1.00 94.25 185 THR A CA 1
ATOM 1432 C C . THR A 1 185 ? 2.126 -2.648 5.857 1.00 94.25 185 THR A C 1
ATOM 1434 O O . THR A 1 185 ? 2.394 -2.029 4.835 1.00 94.25 185 THR A O 1
ATOM 1437 N N . ASP A 1 186 ? 2.082 -3.979 5.885 1.00 95.50 186 ASP A N 1
ATOM 1438 C CA . ASP A 1 186 ? 2.475 -4.829 4.757 1.00 95.50 186 ASP A CA 1
ATOM 1439 C C . ASP A 1 186 ? 1.709 -4.504 3.473 1.00 95.50 186 ASP A C 1
ATOM 1441 O O . ASP A 1 186 ? 2.296 -4.362 2.399 1.00 95.50 186 ASP A O 1
ATOM 1445 N N . ILE A 1 187 ? 0.389 -4.332 3.583 1.00 96.25 187 ILE A N 1
ATOM 1446 C CA . ILE A 1 187 ? -0.458 -3.951 2.448 1.00 96.25 187 ILE A CA 1
ATOM 1447 C C . ILE A 1 187 ? -0.059 -2.564 1.923 1.00 96.25 187 ILE A C 1
ATOM 1449 O O . ILE A 1 187 ? 0.057 -2.369 0.713 1.00 96.25 187 ILE A O 1
ATOM 1453 N N . THR A 1 188 ? 0.176 -1.603 2.820 1.00 96.50 188 THR A N 1
ATOM 1454 C CA . THR A 1 188 ? 0.558 -0.229 2.454 1.00 96.50 188 THR A CA 1
ATOM 1455 C C . THR A 1 188 ? 1.916 -0.187 1.762 1.00 96.50 188 THR A C 1
ATOM 1457 O O . THR A 1 188 ? 2.069 0.470 0.732 1.00 96.50 188 THR A O 1
ATOM 1460 N N . MET A 1 189 ? 2.892 -0.922 2.288 1.00 96.50 189 MET A N 1
ATOM 1461 C CA . MET A 1 189 ? 4.226 -1.010 1.707 1.00 96.50 189 MET A CA 1
ATOM 1462 C C . MET A 1 189 ? 4.201 -1.748 0.365 1.00 96.50 189 MET A C 1
ATOM 1464 O O . MET A 1 189 ? 4.847 -1.303 -0.581 1.00 96.50 189 MET A O 1
ATOM 1468 N N . GLY A 1 190 ? 3.370 -2.784 0.218 1.00 96.00 190 GLY A N 1
ATOM 1469 C CA . GLY A 1 190 ? 3.100 -3.414 -1.077 1.00 96.00 190 GLY A CA 1
ATOM 1470 C C . GLY A 1 190 ? 2.534 -2.430 -2.111 1.00 96.00 190 GLY A C 1
ATOM 1471 O O . GLY A 1 190 ? 3.029 -2.370 -3.238 1.00 96.00 190 GLY A O 1
ATOM 1472 N N . CYS A 1 191 ? 1.562 -1.590 -1.732 1.00 96.94 191 CYS A N 1
ATOM 1473 C CA . CYS A 1 191 ? 1.048 -0.515 -2.594 1.00 96.94 191 CYS A CA 1
ATOM 1474 C C . CYS A 1 191 ? 2.144 0.496 -2.982 1.00 96.94 191 CYS A C 1
ATOM 1476 O O . CYS A 1 191 ? 2.171 0.978 -4.119 1.00 96.94 191 CYS A O 1
ATOM 1478 N N . LEU A 1 192 ? 3.065 0.803 -2.065 1.00 96.81 192 LEU A N 1
ATOM 1479 C CA . LEU A 1 192 ? 4.180 1.718 -2.312 1.00 96.81 192 LEU A CA 1
ATOM 1480 C C . LEU A 1 192 ? 5.213 1.127 -3.286 1.00 96.81 192 LEU A C 1
ATOM 1482 O O . LEU A 1 192 ? 5.635 1.809 -4.219 1.00 96.81 192 LEU A O 1
ATOM 1486 N N . ILE A 1 193 ? 5.578 -0.151 -3.130 1.00 96.06 193 ILE A N 1
ATOM 1487 C CA . ILE A 1 193 ? 6.462 -0.859 -4.074 1.00 96.06 193 ILE A CA 1
ATOM 1488 C C . ILE A 1 193 ? 5.805 -0.951 -5.457 1.00 96.06 193 ILE A C 1
ATOM 1490 O O . ILE A 1 193 ? 6.479 -0.767 -6.475 1.00 96.06 193 ILE A O 1
ATOM 1494 N N . ALA A 1 194 ? 4.491 -1.188 -5.517 1.00 96.25 194 ALA A N 1
ATOM 1495 C CA . ALA A 1 194 ? 3.742 -1.169 -6.770 1.00 96.25 194 ALA A CA 1
ATOM 1496 C C . ALA A 1 194 ? 3.834 0.205 -7.457 1.00 96.25 194 ALA A C 1
ATOM 1498 O O . ALA A 1 194 ? 4.175 0.272 -8.638 1.00 96.25 194 ALA A O 1
ATOM 1499 N N . ALA A 1 195 ? 3.625 1.295 -6.711 1.00 96.88 195 ALA A N 1
ATOM 1500 C CA . ALA A 1 195 ? 3.757 2.662 -7.217 1.00 96.88 195 ALA A CA 1
ATOM 1501 C C . ALA A 1 195 ? 5.177 2.966 -7.725 1.00 96.88 195 ALA A C 1
ATOM 1503 O O . ALA A 1 195 ? 5.329 3.511 -8.817 1.00 96.88 195 ALA A O 1
ATOM 1504 N N . LEU A 1 196 ? 6.217 2.553 -6.992 1.00 95.88 196 LEU A N 1
ATOM 1505 C CA . LEU A 1 196 ? 7.611 2.682 -7.432 1.00 95.88 196 LEU A CA 1
ATOM 1506 C C . LEU A 1 196 ? 7.873 1.902 -8.725 1.00 95.88 196 LEU A C 1
ATOM 1508 O O . LEU A 1 196 ? 8.453 2.438 -9.663 1.00 95.88 196 LEU A O 1
ATOM 1512 N N . THR A 1 197 ? 7.401 0.659 -8.813 1.00 95.19 197 THR A N 1
ATOM 1513 C CA . THR A 1 197 ? 7.571 -0.179 -10.012 1.00 95.19 197 THR A CA 1
ATOM 1514 C C . THR A 1 197 ? 6.900 0.454 -11.235 1.00 95.19 197 THR A C 1
ATOM 1516 O O . THR A 1 197 ? 7.480 0.479 -12.320 1.00 95.19 197 THR A O 1
ATOM 1519 N N . VAL A 1 198 ? 5.699 1.012 -11.057 1.00 95.25 198 VAL A N 1
ATOM 1520 C CA . VAL A 1 198 ? 4.963 1.745 -12.098 1.00 95.25 198 VAL A CA 1
ATOM 1521 C C . VAL A 1 198 ? 5.698 3.023 -12.506 1.00 95.25 198 VAL A C 1
ATOM 1523 O O . VAL A 1 198 ? 5.890 3.253 -13.699 1.00 95.25 198 VAL A O 1
ATOM 1526 N N . ALA A 1 199 ? 6.181 3.815 -11.546 1.00 93.81 199 ALA A N 1
ATOM 1527 C CA . ALA A 1 199 ? 6.993 4.998 -11.828 1.00 93.81 199 ALA A CA 1
ATOM 1528 C C . ALA A 1 199 ? 8.280 4.632 -12.593 1.00 93.81 199 ALA A C 1
ATOM 1530 O O . ALA A 1 199 ? 8.676 5.329 -13.532 1.00 93.81 199 ALA A O 1
ATOM 1531 N N . GLY A 1 200 ? 8.895 3.495 -12.256 1.00 92.31 200 GLY A N 1
ATOM 1532 C CA . GLY A 1 200 ? 10.017 2.929 -13.000 1.00 92.31 200 GLY A CA 1
ATOM 1533 C C . GLY A 1 200 ? 9.656 2.582 -14.443 1.00 92.31 200 GLY A C 1
ATOM 1534 O O . GLY A 1 200 ? 10.453 2.833 -15.342 1.00 92.31 200 GLY A O 1
ATOM 1535 N N . ALA A 1 201 ? 8.450 2.070 -14.696 1.00 91.94 201 ALA A N 1
ATOM 1536 C CA . ALA A 1 201 ? 8.004 1.699 -16.040 1.00 91.94 201 ALA A CA 1
ATOM 1537 C C . ALA A 1 201 ? 7.779 2.918 -16.934 1.00 91.94 201 ALA A C 1
ATOM 1539 O O . ALA A 1 201 ? 8.176 2.912 -18.103 1.00 91.94 201 ALA A O 1
ATOM 1540 N N . VAL A 1 202 ? 7.203 3.982 -16.370 1.00 91.12 202 VAL A N 1
ATOM 1541 C CA . VAL A 1 202 ? 7.078 5.285 -17.038 1.00 91.12 202 VAL A CA 1
ATOM 1542 C C . VAL A 1 202 ? 8.468 5.863 -17.332 1.00 91.12 202 VAL A C 1
ATOM 1544 O O . VAL A 1 202 ? 8.763 6.211 -18.475 1.00 91.12 202 VAL A O 1
ATOM 1547 N N . SER A 1 203 ? 9.366 5.867 -16.341 1.00 89.94 203 SER A N 1
ATOM 1548 C CA . SER A 1 203 ? 10.743 6.373 -16.487 1.00 89.94 203 SER A CA 1
ATOM 1549 C C . SER A 1 203 ? 11.539 5.615 -17.555 1.00 89.94 203 SER A C 1
ATOM 1551 O O . SER A 1 203 ? 12.199 6.224 -18.399 1.00 89.94 203 SER A O 1
ATOM 1553 N N . LEU A 1 204 ? 11.440 4.283 -17.565 1.00 88.31 204 LEU A N 1
ATOM 1554 C CA . LEU A 1 204 ? 12.084 3.425 -18.557 1.00 88.31 204 LEU A CA 1
ATOM 1555 C C . LEU A 1 204 ? 11.535 3.688 -19.963 1.00 88.31 204 LEU A C 1
ATOM 1557 O O . LEU A 1 204 ? 12.300 3.769 -20.925 1.00 88.31 204 LEU A O 1
ATOM 1561 N N . THR A 1 205 ? 10.218 3.866 -20.085 1.00 86.44 205 THR A N 1
ATOM 1562 C CA . THR A 1 205 ? 9.574 4.188 -21.363 1.00 86.44 205 THR A CA 1
ATOM 1563 C C . THR A 1 205 ? 10.083 5.528 -21.894 1.00 86.44 205 THR A C 1
ATOM 1565 O O . THR A 1 205 ? 10.522 5.592 -23.043 1.00 86.44 205 THR A O 1
ATOM 1568 N N . ALA A 1 206 ? 10.151 6.558 -21.045 1.00 84.00 206 ALA A N 1
ATOM 1569 C CA . ALA A 1 206 ? 10.693 7.869 -21.401 1.00 84.00 206 ALA A CA 1
ATOM 1570 C C . ALA A 1 206 ? 12.168 7.798 -21.842 1.00 84.00 206 ALA A C 1
ATOM 1572 O O . ALA A 1 206 ? 12.538 8.367 -22.870 1.00 84.00 206 ALA A O 1
ATOM 1573 N N . ALA A 1 207 ? 13.004 7.035 -21.130 1.00 82.75 207 ALA A N 1
ATOM 1574 C CA . ALA A 1 207 ? 14.397 6.799 -21.519 1.00 82.75 207 ALA A CA 1
ATOM 1575 C C . ALA A 1 207 ? 14.512 6.040 -22.858 1.00 82.75 207 ALA A C 1
ATOM 1577 O O . ALA A 1 207 ? 15.416 6.285 -23.663 1.00 82.75 207 ALA A O 1
ATOM 1578 N N . SER A 1 208 ? 13.571 5.135 -23.146 1.00 76.25 208 SER A N 1
ATOM 1579 C CA . SER A 1 208 ? 13.548 4.333 -24.373 1.00 76.25 208 SER A CA 1
ATOM 1580 C C . SER A 1 208 ? 13.024 5.081 -25.616 1.00 76.25 208 SER A C 1
ATOM 1582 O O . SER A 1 208 ? 13.456 4.756 -26.722 1.00 76.25 208 SER A O 1
ATOM 1584 N N . ALA A 1 209 ? 12.205 6.126 -25.458 1.00 69.19 209 ALA A N 1
ATOM 1585 C CA . ALA A 1 209 ? 11.393 6.700 -26.538 1.00 69.19 209 ALA A CA 1
ATOM 1586 C C . ALA A 1 209 ? 12.103 7.623 -27.555 1.00 69.19 209 ALA A C 1
ATOM 1588 O O . ALA A 1 209 ? 11.501 7.919 -28.575 1.00 69.19 209 ALA A O 1
ATOM 1589 N N . GLY A 1 210 ? 13.349 8.068 -27.329 1.00 56.88 210 GLY A N 1
ATOM 1590 C CA . GLY A 1 210 ? 14.180 8.777 -28.328 1.00 56.88 210 GLY A CA 1
ATOM 1591 C C . GLY A 1 210 ? 13.455 9.832 -29.191 1.00 56.88 210 GLY A C 1
ATOM 1592 O O . GLY A 1 210 ? 12.999 9.511 -30.281 1.00 56.88 210 GLY A O 1
ATOM 1593 N N . SER A 1 211 ? 13.358 11.075 -28.701 1.00 52.03 211 SER A N 1
ATOM 1594 C CA . SER A 1 211 ? 13.001 12.328 -29.417 1.00 52.03 211 SER A CA 1
ATOM 1595 C C . SER A 1 211 ? 11.828 12.356 -30.424 1.00 52.03 211 SER A C 1
ATOM 1597 O O . SER A 1 211 ? 11.629 13.388 -31.064 1.00 52.03 211 SER A O 1
ATOM 1599 N N . THR A 1 212 ? 10.994 11.321 -30.550 1.00 47.28 212 THR A N 1
ATOM 1600 C CA . THR A 1 212 ? 9.847 11.316 -31.476 1.00 47.28 212 THR A CA 1
ATOM 1601 C C . THR A 1 212 ? 8.520 11.446 -30.719 1.00 47.28 212 THR A C 1
ATOM 1603 O O . THR A 1 212 ? 8.110 10.523 -30.017 1.00 47.28 212 THR A O 1
ATOM 1606 N N . PRO A 1 213 ? 7.809 12.587 -30.834 1.00 51.78 213 PRO A N 1
ATOM 1607 C CA . PRO A 1 213 ? 6.553 12.805 -30.140 1.00 51.78 213 PRO A CA 1
ATOM 1608 C C . PRO A 1 213 ? 5.413 12.287 -31.016 1.00 51.78 213 PRO A C 1
ATOM 1610 O O . PRO A 1 213 ? 4.826 13.016 -31.813 1.00 51.78 213 PRO A O 1
ATOM 1613 N N . LYS A 1 214 ? 5.100 11.002 -30.889 1.00 51.88 214 LYS A N 1
ATOM 1614 C CA . LYS A 1 214 ? 3.773 10.490 -31.241 1.00 51.88 214 LYS A CA 1
ATOM 1615 C C . LYS A 1 214 ? 3.363 9.486 -30.176 1.00 51.88 214 LYS A C 1
ATOM 1617 O O . LYS A 1 214 ? 3.448 8.280 -30.379 1.00 51.88 214 LYS A O 1
ATOM 1622 N N . ALA A 1 215 ? 2.964 10.016 -29.020 1.00 60.84 215 ALA A N 1
ATOM 1623 C CA . ALA A 1 215 ? 2.217 9.234 -28.050 1.00 60.84 215 ALA A CA 1
ATOM 1624 C C . ALA A 1 215 ? 0.956 8.719 -28.753 1.00 60.84 215 ALA A C 1
ATOM 1626 O O . ALA A 1 215 ? 0.225 9.482 -29.390 1.00 60.84 215 ALA A O 1
ATOM 1627 N N . SER A 1 216 ? 0.755 7.407 -28.729 1.00 67.25 216 SER A N 1
ATOM 1628 C CA . SER A 1 216 ? -0.507 6.836 -29.177 1.00 67.25 216 SER A CA 1
ATOM 1629 C C . SER A 1 216 ? -1.575 7.116 -28.113 1.00 67.25 216 SER A C 1
ATOM 1631 O O . SER A 1 216 ? -1.247 7.213 -26.933 1.00 67.25 216 SER A O 1
ATOM 1633 N N . SER A 1 217 ? -2.859 7.186 -28.483 1.00 71.88 217 SER A N 1
ATOM 1634 C CA . SER A 1 217 ? -3.955 7.324 -27.496 1.00 71.88 217 SER A CA 1
ATOM 1635 C C . SER A 1 217 ? -3.918 6.221 -26.420 1.00 71.88 217 SER A C 1
ATOM 1637 O O . SER A 1 217 ? -4.364 6.432 -25.298 1.00 71.88 217 SER A O 1
ATOM 1639 N N . ARG A 1 218 ? -3.325 5.063 -26.735 1.00 76.81 218 ARG A N 1
ATOM 1640 C CA . ARG A 1 218 ? -3.100 3.963 -25.794 1.00 76.81 218 ARG A CA 1
ATOM 1641 C C . ARG A 1 218 ? -1.999 4.258 -24.769 1.00 76.81 218 ARG A C 1
ATOM 1643 O O . ARG A 1 218 ? -2.083 3.762 -23.650 1.00 76.81 218 ARG A O 1
ATOM 1650 N N . ASP A 1 219 ? -0.966 5.015 -25.131 1.00 78.69 219 ASP A N 1
ATOM 1651 C CA . ASP A 1 219 ? 0.086 5.403 -24.184 1.00 78.69 219 ASP A CA 1
ATOM 1652 C C . ASP A 1 219 ? -0.442 6.430 -23.174 1.00 78.69 219 ASP A C 1
ATOM 1654 O O . ASP A 1 219 ? -0.179 6.288 -21.984 1.00 78.69 219 ASP A O 1
ATOM 1658 N N . GLU A 1 220 ? -1.282 7.373 -23.612 1.00 82.44 220 GLU A N 1
ATOM 1659 C CA . GLU A 1 220 ? -1.938 8.343 -22.719 1.00 82.44 220 GLU A CA 1
ATOM 1660 C C . GLU A 1 220 ? -2.859 7.664 -21.687 1.00 82.44 220 GLU A C 1
ATOM 1662 O O . GLU A 1 220 ? -2.866 8.037 -20.513 1.00 82.44 220 GLU A O 1
ATOM 1667 N N . GLU A 1 221 ? -3.604 6.625 -22.085 1.00 86.25 221 GLU A N 1
ATOM 1668 C CA . GLU A 1 221 ? -4.420 5.828 -21.155 1.00 86.25 221 GLU A CA 1
ATOM 1669 C C . GLU A 1 221 ? -3.565 5.086 -20.117 1.00 86.25 221 GLU A C 1
ATOM 1671 O O . GLU A 1 221 ? -3.904 5.056 -18.930 1.00 86.25 221 GLU A O 1
ATOM 1676 N N . LEU A 1 222 ? -2.437 4.503 -20.542 1.00 86.81 222 LEU A N 1
ATOM 1677 C CA . LEU A 1 222 ? -1.510 3.822 -19.636 1.00 86.81 222 LEU A CA 1
ATOM 1678 C C . LEU A 1 222 ? -0.861 4.798 -18.651 1.00 86.81 222 LEU A C 1
ATOM 1680 O O . LEU A 1 222 ? -0.727 4.453 -17.477 1.00 86.81 222 LEU A O 1
ATOM 1684 N N . ASP A 1 223 ? -0.521 6.008 -19.089 1.00 89.12 223 ASP A N 1
ATOM 1685 C CA . ASP A 1 223 ? -0.006 7.062 -18.213 1.00 89.12 223 ASP A CA 1
ATOM 1686 C C . ASP A 1 223 ? -1.071 7.522 -17.205 1.00 89.12 223 ASP A C 1
ATOM 1688 O O . ASP A 1 223 ? -0.776 7.704 -16.021 1.00 89.12 223 ASP A O 1
ATOM 1692 N N . GLY A 1 224 ? -2.338 7.615 -17.624 1.00 92.25 224 GLY A N 1
ATOM 1693 C CA . GLY A 1 224 ? -3.467 7.872 -16.726 1.00 92.25 224 GLY A CA 1
ATOM 1694 C C . GLY A 1 224 ? -3.613 6.803 -15.635 1.00 92.25 224 GLY A C 1
ATOM 1695 O O . GLY A 1 224 ? -3.773 7.124 -14.451 1.00 92.25 224 GLY A O 1
ATOM 1696 N N . TYR A 1 225 ? -3.494 5.524 -16.001 1.00 94.44 225 TYR A N 1
ATOM 1697 C CA . TYR A 1 225 ? -3.501 4.428 -15.031 1.00 94.44 225 TYR A CA 1
ATOM 1698 C C . TYR A 1 225 ? -2.267 4.439 -14.129 1.00 94.44 225 TYR A C 1
ATOM 1700 O O . TYR A 1 225 ? -2.392 4.186 -12.932 1.00 94.44 225 TYR A O 1
ATOM 1708 N N . ALA A 1 226 ? -1.092 4.773 -14.664 1.00 94.50 226 ALA A N 1
ATOM 1709 C CA . ALA A 1 226 ? 0.135 4.869 -13.885 1.00 94.50 226 ALA A CA 1
ATOM 1710 C C . ALA A 1 226 ? 0.024 5.942 -12.794 1.00 94.50 226 ALA A C 1
ATOM 1712 O O . ALA A 1 226 ? 0.283 5.658 -11.622 1.00 94.50 226 ALA A O 1
ATOM 1713 N N . ASN A 1 227 ? -0.450 7.134 -13.165 1.00 94.88 227 ASN A N 1
ATOM 1714 C CA . ASN A 1 227 ? -0.714 8.228 -12.232 1.00 94.88 227 ASN A CA 1
ATOM 1715 C C . ASN A 1 227 ? -1.727 7.815 -11.160 1.00 94.88 227 ASN A C 1
ATOM 1717 O O . ASN A 1 227 ? -1.484 8.032 -9.976 1.00 94.88 227 ASN A O 1
ATOM 1721 N N . SER A 1 228 ? -2.802 7.130 -11.561 1.00 96.19 228 SER A N 1
ATOM 1722 C CA . SER A 1 228 ? -3.821 6.636 -10.628 1.00 96.19 228 SER A CA 1
ATOM 1723 C C . SER A 1 228 ? -3.246 5.650 -9.603 1.00 96.19 228 SER A C 1
ATOM 1725 O O . SER A 1 228 ? -3.570 5.743 -8.423 1.00 96.19 228 SER A O 1
ATOM 1727 N N . VAL A 1 229 ? -2.376 4.710 -10.009 1.00 96.88 229 VAL A N 1
ATOM 1728 C CA . VAL A 1 229 ? -1.723 3.793 -9.051 1.00 96.88 229 VAL A CA 1
ATOM 1729 C C . VAL A 1 229 ? -0.897 4.578 -8.035 1.00 96.88 229 VAL A C 1
ATOM 1731 O O . VAL A 1 229 ? -1.004 4.318 -6.839 1.00 96.88 229 VAL A O 1
ATOM 1734 N N . VAL A 1 230 ? -0.085 5.533 -8.495 1.00 96.81 230 VAL A N 1
ATOM 1735 C CA . VAL A 1 230 ? 0.790 6.321 -7.616 1.00 96.81 230 VAL A CA 1
ATOM 1736 C C . VAL A 1 230 ? -0.029 7.161 -6.636 1.00 96.81 230 VAL A C 1
ATOM 1738 O O . VAL A 1 230 ? 0.231 7.117 -5.435 1.00 96.81 230 VAL A O 1
ATOM 1741 N N . GLU A 1 231 ? -1.039 7.878 -7.127 1.00 96.81 231 GLU A N 1
ATOM 1742 C CA . GLU A 1 231 ? -1.898 8.740 -6.315 1.00 96.81 231 GLU A CA 1
ATOM 1743 C C . GLU A 1 231 ? -2.644 7.942 -5.240 1.00 96.81 231 GLU A C 1
ATOM 1745 O O . GLU A 1 231 ? -2.520 8.239 -4.051 1.00 96.81 231 GLU A O 1
ATOM 1750 N N . ILE A 1 232 ? -3.330 6.859 -5.624 1.00 96.50 232 ILE A N 1
ATOM 1751 C CA . ILE A 1 232 ? -4.098 6.044 -4.675 1.00 96.50 232 ILE A CA 1
ATOM 1752 C C . ILE A 1 232 ? -3.164 5.383 -3.648 1.00 96.50 232 ILE A C 1
ATOM 1754 O O . ILE A 1 232 ? -3.497 5.328 -2.462 1.00 96.50 232 ILE A O 1
ATOM 1758 N N . SER A 1 233 ? -1.975 4.916 -4.050 1.00 97.06 233 SER A N 1
ATOM 1759 C CA . SER A 1 233 ? -0.988 4.366 -3.108 1.00 97.06 233 SER A CA 1
ATOM 1760 C C . SER A 1 233 ? -0.532 5.396 -2.068 1.00 97.06 233 SER A C 1
ATOM 1762 O O . SER A 1 233 ? -0.385 5.055 -0.891 1.00 97.06 233 SER A O 1
ATOM 1764 N N . LEU A 1 234 ? -0.348 6.660 -2.463 1.00 96.31 234 LEU A N 1
ATOM 1765 C CA . LEU A 1 234 ? -0.015 7.743 -1.534 1.00 96.31 234 LEU A CA 1
ATOM 1766 C C . LEU A 1 234 ? -1.191 8.095 -0.615 1.00 96.31 234 LEU A C 1
ATOM 1768 O O . LEU A 1 234 ? -0.985 8.361 0.568 1.00 96.31 234 LEU A O 1
ATOM 1772 N N . GLU A 1 235 ? -2.429 8.042 -1.107 1.00 96.00 235 GLU A N 1
ATOM 1773 C CA . GLU A 1 235 ? -3.616 8.218 -0.264 1.00 96.00 235 GLU A CA 1
ATOM 1774 C C . GLU A 1 235 ? -3.767 7.102 0.778 1.00 96.00 235 GLU A C 1
ATOM 1776 O O . GLU A 1 235 ? -4.105 7.379 1.933 1.00 96.00 235 GLU A O 1
ATOM 1781 N N . VAL A 1 236 ? -3.480 5.847 0.411 1.00 95.62 236 VAL A N 1
ATOM 1782 C CA . VAL A 1 236 ? -3.447 4.708 1.347 1.00 95.62 236 VAL A CA 1
ATOM 1783 C C . VAL A 1 236 ? -2.400 4.948 2.436 1.00 95.62 236 VAL A C 1
ATOM 1785 O O . VAL A 1 236 ? -2.706 4.819 3.624 1.00 95.62 236 VAL A O 1
ATOM 1788 N N . LEU A 1 237 ? -1.195 5.374 2.052 1.00 95.81 237 LEU A N 1
ATOM 1789 C CA . LEU A 1 237 ? -0.124 5.709 2.989 1.00 95.81 237 LEU A CA 1
ATOM 1790 C C . LEU A 1 237 ? -0.508 6.862 3.932 1.00 95.81 237 LEU A C 1
ATOM 1792 O O . LEU A 1 237 ? -0.289 6.778 5.144 1.00 95.81 237 LEU A O 1
ATOM 1796 N N . ASN A 1 238 ? -1.103 7.929 3.399 1.00 94.19 238 ASN A N 1
ATOM 1797 C CA . ASN A 1 238 ? -1.571 9.063 4.195 1.00 94.19 238 ASN A CA 1
ATOM 1798 C C . ASN A 1 238 ? -2.672 8.642 5.173 1.00 94.19 238 ASN A C 1
ATOM 1800 O O . ASN A 1 238 ? -2.656 9.057 6.334 1.00 94.19 238 ASN A O 1
ATOM 1804 N N . SER A 1 239 ? -3.583 7.772 4.731 1.00 92.31 239 SER A N 1
ATOM 1805 C CA . SER A 1 239 ? -4.645 7.211 5.568 1.00 92.31 239 SER A CA 1
ATOM 1806 C C . SER A 1 239 ? -4.063 6.407 6.731 1.00 92.31 239 SER A C 1
ATOM 1808 O O . SER A 1 239 ? -4.443 6.641 7.877 1.00 92.31 239 SER A O 1
ATOM 1810 N N . LEU A 1 240 ? -3.085 5.529 6.474 1.00 92.75 240 LEU A N 1
ATOM 1811 C CA . LEU A 1 240 ? -2.401 4.778 7.531 1.00 92.75 240 LEU A CA 1
ATOM 1812 C C . LEU A 1 240 ? -1.634 5.700 8.486 1.00 92.75 240 LEU A C 1
ATOM 1814 O O . LEU A 1 240 ? -1.729 5.562 9.702 1.00 92.75 240 LEU A O 1
ATOM 1818 N N . THR A 1 241 ? -0.902 6.674 7.952 1.00 91.81 241 THR A N 1
ATOM 1819 C CA . THR A 1 241 ? -0.133 7.622 8.767 1.00 91.81 241 THR A CA 1
ATOM 1820 C C . THR A 1 241 ? -1.048 8.438 9.680 1.00 91.81 241 THR A C 1
ATOM 1822 O O . THR A 1 241 ? -0.734 8.638 10.854 1.00 91.81 241 THR A O 1
ATOM 1825 N N . SER A 1 242 ? -2.195 8.893 9.163 1.00 90.31 242 SER A N 1
ATOM 1826 C CA . SER A 1 242 ? -3.225 9.580 9.947 1.00 90.31 242 SER A CA 1
ATOM 1827 C C . SER A 1 242 ? -3.815 8.660 11.017 1.00 90.31 242 SER A C 1
ATOM 1829 O O . SER A 1 242 ? -3.891 9.050 12.181 1.00 90.31 242 SER A O 1
ATOM 1831 N N . LEU A 1 243 ? -4.140 7.416 10.656 1.00 88.75 243 LEU A N 1
ATOM 1832 C CA . LEU A 1 243 ? -4.663 6.416 11.582 1.00 88.75 243 LEU A CA 1
ATOM 1833 C C . LEU A 1 243 ? -3.683 6.137 12.734 1.00 88.75 243 LEU A C 1
ATOM 1835 O O . LEU A 1 243 ? -4.089 6.132 13.891 1.00 88.75 243 LEU A O 1
ATOM 1839 N N . CYS A 1 244 ? -2.390 5.969 12.449 1.00 89.56 244 CYS A N 1
ATOM 1840 C CA . CYS A 1 244 ? -1.368 5.772 13.479 1.00 89.56 244 CYS A CA 1
ATOM 1841 C C . CYS A 1 244 ? -1.241 6.986 14.411 1.00 89.56 244 CYS A C 1
ATOM 1843 O O . CYS A 1 244 ? -1.147 6.807 15.622 1.00 89.56 244 CYS A O 1
ATOM 1845 N N . LYS A 1 245 ? -1.277 8.213 13.867 1.00 87.94 245 LYS A N 1
ATOM 1846 C CA . LYS A 1 245 ? -1.198 9.456 14.657 1.00 87.94 245 LYS A CA 1
ATOM 1847 C C . LYS A 1 245 ? -2.406 9.656 15.572 1.00 87.94 245 LYS A C 1
ATOM 1849 O O . LYS A 1 245 ? -2.241 10.132 16.690 1.00 87.94 245 LYS A O 1
ATOM 1854 N N . ASN A 1 246 ? -3.596 9.306 15.088 1.00 84.69 246 ASN A N 1
ATOM 1855 C CA . ASN A 1 246 ? -4.854 9.497 15.811 1.00 84.69 246 ASN A CA 1
ATOM 1856 C C . ASN A 1 246 ? -5.178 8.332 16.758 1.00 84.69 246 ASN A C 1
ATOM 1858 O O . ASN A 1 246 ? -6.019 8.469 17.643 1.00 84.69 246 ASN A O 1
ATOM 1862 N N . SER A 1 247 ? -4.506 7.193 16.593 1.00 82.25 247 SER A N 1
ATOM 1863 C CA . SER A 1 247 ? -4.707 6.015 17.425 1.00 82.25 247 SER A CA 1
ATOM 1864 C C . SER A 1 247 ? -4.112 6.197 18.815 1.00 82.25 247 SER A C 1
ATOM 1866 O O . SER A 1 247 ? -2.904 6.377 18.987 1.00 82.25 247 SER A O 1
ATOM 1868 N N . THR A 1 248 ? -4.961 6.030 19.827 1.00 73.31 248 THR A N 1
ATOM 1869 C CA . THR A 1 248 ? -4.573 6.030 21.244 1.00 73.31 248 THR A CA 1
ATOM 1870 C C . THR A 1 248 ? -3.664 4.855 21.622 1.00 73.31 248 THR A C 1
ATOM 1872 O O . THR A 1 248 ? -2.970 4.933 22.632 1.00 73.31 248 THR A O 1
ATOM 1875 N N . ARG A 1 249 ? -3.635 3.776 20.819 1.00 74.31 249 ARG A N 1
ATOM 1876 C CA . ARG A 1 249 ? -2.780 2.593 21.044 1.00 74.31 249 ARG A CA 1
ATOM 1877 C C . ARG A 1 249 ? -1.435 2.647 20.322 1.00 74.31 249 ARG A C 1
ATOM 1879 O O . ARG A 1 249 ? -0.461 2.137 20.862 1.00 74.31 249 ARG A O 1
ATOM 1886 N N . ALA A 1 250 ? -1.384 3.200 19.110 1.00 75.38 250 ALA A N 1
ATOM 1887 C CA . ALA A 1 250 ? -0.152 3.252 18.316 1.00 75.38 250 ALA A CA 1
ATOM 1888 C C . ALA A 1 250 ? 0.704 4.480 18.674 1.00 75.38 250 ALA A C 1
ATOM 1890 O O . ALA A 1 250 ? 1.922 4.376 18.827 1.00 75.38 250 ALA A O 1
ATOM 1891 N N . GLY A 1 251 ? 0.061 5.638 18.856 1.00 79.62 251 GLY A N 1
ATOM 1892 C CA . GLY A 1 251 ? 0.723 6.879 19.239 1.00 79.62 251 GLY A CA 1
ATOM 1893 C C . GLY A 1 251 ? 1.759 7.393 18.228 1.00 79.62 251 GLY A C 1
ATOM 1894 O O . GLY A 1 251 ? 1.909 6.904 17.106 1.00 79.62 251 GLY A O 1
ATOM 1895 N N . GLY A 1 252 ? 2.513 8.417 18.640 1.00 83.56 252 GLY A N 1
ATOM 1896 C CA . GLY A 1 252 ? 3.466 9.114 17.768 1.00 83.56 252 GLY A CA 1
ATOM 1897 C C . GLY A 1 252 ? 4.680 8.280 17.340 1.00 83.56 252 GLY A C 1
ATOM 1898 O O . GLY A 1 252 ? 5.141 8.422 16.209 1.00 83.56 252 GLY A O 1
ATOM 1899 N N . HIS A 1 253 ? 5.182 7.386 18.198 1.00 86.81 253 HIS A N 1
ATOM 1900 C CA . HIS A 1 253 ? 6.374 6.579 17.899 1.00 86.81 253 HIS A CA 1
ATOM 1901 C C . HIS A 1 253 ? 6.139 5.580 16.763 1.00 86.81 253 HIS A C 1
ATOM 1903 O O . HIS A 1 253 ? 6.985 5.440 15.883 1.00 86.81 253 HIS A O 1
ATOM 1909 N N . VAL A 1 254 ? 4.966 4.940 16.717 1.00 89.44 254 VAL A N 1
ATOM 1910 C CA . VAL A 1 254 ? 4.607 4.048 15.606 1.00 89.44 254 VAL A CA 1
ATOM 1911 C C . VAL A 1 254 ? 4.526 4.824 14.291 1.00 89.44 254 VAL A C 1
ATOM 1913 O O . VAL A 1 254 ? 5.035 4.359 13.275 1.00 89.44 254 VAL A O 1
ATOM 1916 N N . ALA A 1 255 ? 3.957 6.034 14.304 1.00 89.44 255 ALA A N 1
ATOM 1917 C CA . ALA A 1 255 ? 3.917 6.885 13.116 1.00 89.44 255 ALA A CA 1
ATOM 1918 C C . ALA A 1 255 ? 5.325 7.314 12.650 1.00 89.44 255 ALA A C 1
ATOM 1920 O O . ALA A 1 255 ? 5.578 7.381 11.449 1.00 89.44 255 ALA A O 1
ATOM 1921 N N . GLN A 1 256 ? 6.254 7.581 13.575 1.00 92.00 256 GLN A N 1
ATOM 1922 C CA . GLN A 1 256 ? 7.658 7.863 13.245 1.00 92.00 256 GLN A CA 1
ATOM 1923 C C . GLN A 1 256 ? 8.346 6.648 12.612 1.00 92.00 256 GLN A C 1
ATOM 1925 O O . GLN A 1 256 ? 8.970 6.788 11.561 1.00 92.00 256 GLN A O 1
ATOM 1930 N N . ASN A 1 257 ? 8.181 5.459 13.197 1.00 92.94 257 ASN A N 1
ATOM 1931 C CA . ASN A 1 257 ? 8.741 4.220 12.655 1.00 92.94 257 ASN A CA 1
ATOM 1932 C C . ASN A 1 257 ? 8.194 3.917 11.256 1.00 92.94 257 ASN A C 1
ATOM 1934 O O . ASN A 1 257 ? 8.964 3.595 10.354 1.00 92.94 257 ASN A O 1
ATOM 1938 N N . LEU A 1 258 ? 6.886 4.093 11.045 1.00 93.81 258 LEU A N 1
ATOM 1939 C CA . LEU A 1 258 ? 6.270 3.955 9.726 1.00 93.81 258 LEU A CA 1
ATOM 1940 C C . LEU A 1 258 ? 6.909 4.905 8.703 1.00 93.81 258 LEU A C 1
ATOM 1942 O O . LEU A 1 258 ? 7.267 4.473 7.612 1.00 93.81 258 LEU A O 1
ATOM 1946 N N . ASN A 1 259 ? 7.111 6.179 9.055 1.00 93.94 259 ASN A N 1
ATOM 1947 C CA . ASN A 1 259 ? 7.758 7.140 8.156 1.00 93.94 259 ASN A CA 1
ATOM 1948 C C . ASN A 1 259 ? 9.196 6.734 7.798 1.00 93.94 259 ASN A C 1
ATOM 1950 O O . ASN A 1 259 ? 9.617 6.939 6.662 1.00 93.94 259 ASN A O 1
ATOM 1954 N N . LEU A 1 260 ? 9.941 6.142 8.736 1.00 94.50 260 LEU A N 1
ATOM 1955 C CA . LEU A 1 260 ? 11.282 5.619 8.465 1.00 94.50 260 LEU A CA 1
ATOM 1956 C C . LEU A 1 260 ? 11.242 4.426 7.498 1.00 94.50 260 LEU A C 1
ATOM 1958 O O . LEU A 1 260 ? 12.039 4.389 6.563 1.00 94.50 260 LEU A O 1
ATOM 1962 N N . LEU A 1 261 ? 10.293 3.498 7.663 1.00 94.50 261 LEU A N 1
ATOM 1963 C CA . LEU A 1 261 ? 10.098 2.371 6.736 1.00 94.50 261 LEU A CA 1
ATOM 1964 C C . LEU A 1 261 ? 9.729 2.848 5.324 1.00 94.50 261 LEU A C 1
ATOM 1966 O O . LEU A 1 261 ? 10.251 2.342 4.328 1.00 94.50 261 LEU A O 1
ATOM 1970 N N . VAL A 1 262 ? 8.863 3.858 5.233 1.00 95.62 262 VAL A N 1
ATOM 1971 C CA . VAL A 1 262 ? 8.481 4.503 3.970 1.00 95.62 262 VAL A CA 1
ATOM 1972 C C . VAL A 1 262 ? 9.688 5.162 3.315 1.00 95.62 262 VAL A C 1
ATOM 1974 O O . VAL A 1 262 ? 9.948 4.915 2.139 1.00 95.62 262 VAL A O 1
ATOM 1977 N N . ALA A 1 263 ? 10.455 5.955 4.067 1.00 95.88 263 ALA A N 1
ATOM 1978 C CA . ALA A 1 263 ? 11.658 6.607 3.561 1.00 95.88 263 ALA A CA 1
ATOM 1979 C C . ALA A 1 263 ? 12.687 5.583 3.061 1.00 95.88 263 ALA A C 1
ATOM 1981 O O . ALA A 1 263 ? 13.214 5.734 1.960 1.00 95.88 263 ALA A O 1
ATOM 1982 N N . TRP A 1 264 ? 12.920 4.511 3.823 1.00 95.44 264 TRP A N 1
ATOM 1983 C CA . TRP A 1 264 ? 13.797 3.413 3.418 1.00 95.44 264 TRP A CA 1
ATOM 1984 C C . TRP A 1 264 ? 13.330 2.768 2.106 1.00 95.44 264 TRP A C 1
ATOM 1986 O O . TRP A 1 264 ? 14.124 2.597 1.182 1.00 95.44 264 TRP A O 1
ATOM 1996 N N . THR A 1 265 ? 12.037 2.478 1.978 1.00 95.00 265 THR A N 1
ATOM 1997 C CA . THR A 1 265 ? 11.460 1.843 0.780 1.00 95.00 265 THR A CA 1
ATOM 1998 C C . THR A 1 265 ? 11.572 2.736 -0.449 1.00 95.00 265 THR A C 1
ATOM 2000 O O . THR A 1 265 ? 11.962 2.271 -1.520 1.00 95.00 265 THR A O 1
ATOM 2003 N N . LEU A 1 266 ? 11.281 4.030 -0.294 1.00 95.38 266 LEU A N 1
ATOM 2004 C CA . LEU A 1 266 ? 11.419 5.013 -1.365 1.00 95.38 266 LEU A CA 1
ATOM 2005 C C . LEU A 1 266 ? 12.872 5.148 -1.820 1.00 95.38 266 LEU A C 1
ATOM 2007 O O . LEU A 1 266 ? 13.130 5.100 -3.019 1.00 95.38 266 LEU A O 1
ATOM 2011 N N . LEU A 1 267 ? 13.821 5.281 -0.888 1.00 94.75 267 LEU A N 1
ATOM 2012 C CA . LEU A 1 267 ? 15.239 5.437 -1.218 1.00 94.75 267 LEU A CA 1
ATOM 2013 C C . LEU A 1 267 ? 15.779 4.224 -1.981 1.00 94.75 267 LEU A C 1
ATOM 2015 O O . LEU A 1 267 ? 16.344 4.391 -3.062 1.00 94.75 267 LEU A O 1
ATOM 2019 N N . ASN A 1 268 ? 15.551 3.012 -1.470 1.00 93.50 268 ASN A N 1
ATOM 2020 C CA . ASN A 1 268 ? 16.027 1.789 -2.121 1.00 93.50 268 ASN A CA 1
ATOM 2021 C C . ASN A 1 268 ? 15.328 1.546 -3.467 1.00 93.50 268 ASN A C 1
ATOM 2023 O O . ASN A 1 268 ? 15.978 1.230 -4.465 1.00 93.50 268 ASN A O 1
ATOM 2027 N N . GLY A 1 269 ? 14.008 1.749 -3.530 1.00 92.81 269 GLY A N 1
ATOM 2028 C CA . GLY A 1 269 ? 13.249 1.576 -4.766 1.00 92.81 269 GLY A CA 1
ATOM 2029 C C . GLY A 1 269 ? 13.660 2.564 -5.858 1.00 92.81 269 GLY A C 1
ATOM 2030 O O . GLY A 1 269 ? 13.900 2.160 -6.995 1.00 92.81 269 GLY A O 1
ATOM 2031 N N . LEU A 1 270 ? 13.816 3.848 -5.522 1.00 93.62 270 LEU A N 1
ATOM 2032 C CA . LEU A 1 270 ? 14.277 4.865 -6.471 1.00 93.62 270 LEU A CA 1
ATOM 2033 C C . LEU A 1 270 ? 15.719 4.616 -6.914 1.00 93.62 270 LEU A C 1
ATOM 2035 O O . LEU A 1 270 ? 16.011 4.732 -8.102 1.00 93.62 270 LEU A O 1
ATOM 2039 N N . GLN A 1 271 ? 16.610 4.228 -5.998 1.00 92.88 271 GLN A N 1
ATOM 2040 C CA . GLN A 1 271 ? 17.980 3.847 -6.347 1.00 92.88 271 GLN A CA 1
ATOM 2041 C C . GLN A 1 271 ? 17.999 2.689 -7.354 1.00 92.88 271 GLN A C 1
ATOM 2043 O O . GLN A 1 271 ? 18.717 2.748 -8.353 1.00 92.88 271 GLN A O 1
ATOM 2048 N N . SER A 1 272 ? 17.166 1.670 -7.140 1.00 91.62 272 SER A N 1
ATOM 2049 C CA . SER A 1 272 ? 17.023 0.540 -8.057 1.00 91.62 272 SER A CA 1
ATOM 2050 C C . SER A 1 272 ? 16.534 0.978 -9.448 1.00 91.62 272 SER A C 1
ATOM 2052 O O . SER A 1 272 ? 17.129 0.599 -10.459 1.00 91.62 272 SER A O 1
ATOM 2054 N N . ILE A 1 273 ? 15.528 1.857 -9.514 1.00 92.25 273 ILE A N 1
ATOM 2055 C CA . ILE A 1 273 ? 15.005 2.410 -10.776 1.00 92.25 273 ILE A CA 1
ATOM 2056 C C . ILE A 1 273 ? 16.060 3.251 -11.506 1.00 92.25 273 ILE A C 1
ATOM 2058 O O . ILE A 1 273 ? 16.209 3.124 -12.725 1.00 92.25 273 ILE A O 1
ATOM 2062 N N . MET A 1 274 ? 16.801 4.098 -10.785 1.00 90.19 274 MET A N 1
ATOM 2063 C CA . MET A 1 274 ? 17.864 4.927 -11.362 1.00 90.19 274 MET A CA 1
ATOM 2064 C C . MET A 1 274 ? 18.976 4.074 -11.965 1.00 90.19 274 MET A C 1
ATOM 2066 O O . MET A 1 274 ? 19.422 4.368 -13.072 1.00 90.19 274 MET A O 1
ATOM 2070 N N . ASN A 1 275 ? 19.383 2.999 -11.286 1.00 90.31 275 ASN A N 1
ATOM 2071 C CA . ASN A 1 275 ? 20.391 2.075 -11.803 1.00 90.31 275 ASN A CA 1
ATOM 2072 C C . ASN A 1 275 ? 19.929 1.421 -13.113 1.00 90.31 275 ASN A C 1
ATOM 2074 O O . ASN A 1 275 ? 20.663 1.445 -14.097 1.00 90.31 275 ASN A O 1
ATOM 2078 N N . ILE A 1 276 ? 18.693 0.915 -13.159 1.00 88.69 276 ILE A N 1
ATOM 2079 C CA . ILE A 1 276 ? 18.123 0.274 -14.358 1.00 88.69 276 ILE A CA 1
ATOM 2080 C C . ILE A 1 276 ? 17.963 1.269 -15.512 1.00 88.69 276 ILE A C 1
ATOM 2082 O O . ILE A 1 276 ? 18.260 0.963 -16.662 1.00 88.69 276 ILE A O 1
ATOM 2086 N N . THR A 1 277 ? 17.486 2.476 -15.225 1.00 86.12 277 THR A N 1
ATOM 2087 C CA . THR A 1 277 ? 17.309 3.506 -16.260 1.00 86.12 277 THR A CA 1
ATOM 2088 C C . THR A 1 277 ? 18.667 4.021 -16.754 1.00 86.12 277 THR A C 1
ATOM 2090 O O . THR A 1 277 ? 18.839 4.331 -17.934 1.00 86.12 277 THR A O 1
ATOM 2093 N N . GLY A 1 278 ? 19.655 4.087 -15.858 1.00 82.75 278 GLY A N 1
ATOM 2094 C CA . GLY A 1 278 ? 21.028 4.481 -16.152 1.00 82.75 278 GLY A CA 1
ATOM 2095 C C . GLY A 1 278 ? 21.733 3.524 -17.110 1.00 82.75 278 GLY A C 1
ATOM 2096 O O . GLY A 1 278 ? 22.343 3.995 -18.071 1.00 82.75 278 GLY A O 1
ATOM 2097 N N . THR A 1 279 ? 21.613 2.207 -16.903 1.00 81.50 279 THR A N 1
ATOM 2098 C CA . THR A 1 279 ? 22.213 1.200 -17.799 1.00 81.50 279 THR A CA 1
ATOM 2099 C C . THR A 1 279 ? 21.622 1.277 -19.205 1.00 81.50 279 THR A C 1
ATOM 2101 O O . THR A 1 279 ? 22.364 1.391 -20.176 1.00 81.50 279 THR A O 1
ATOM 2104 N N . VAL A 1 280 ? 20.294 1.377 -19.323 1.00 79.31 280 VAL A N 1
ATOM 2105 C CA . VAL A 1 280 ? 19.600 1.504 -20.619 1.00 79.31 280 VAL A CA 1
ATOM 2106 C C . VAL A 1 280 ? 20.059 2.741 -21.403 1.00 79.31 280 VAL A C 1
ATOM 2108 O O . VAL A 1 280 ? 20.207 2.703 -22.626 1.00 79.31 280 VAL A O 1
ATOM 2111 N N . ASN A 1 281 ? 20.326 3.851 -20.712 1.00 75.88 281 ASN A N 1
ATOM 2112 C CA . ASN A 1 281 ? 20.852 5.064 -21.339 1.00 75.88 281 ASN A CA 1
ATOM 2113 C C . ASN A 1 281 ? 22.319 4.929 -21.785 1.00 75.88 281 ASN A C 1
ATOM 2115 O O . ASN A 1 281 ? 22.713 5.566 -22.766 1.00 75.88 281 ASN A O 1
ATOM 2119 N N . GLN A 1 282 ? 23.138 4.137 -21.085 1.00 72.88 282 GLN A N 1
ATOM 2120 C CA . GLN A 1 282 ? 24.519 3.860 -21.493 1.00 72.88 282 GLN A CA 1
ATOM 2121 C C . GLN A 1 282 ? 24.570 2.960 -22.732 1.00 72.88 282 GLN A C 1
ATOM 2123 O O . GLN A 1 28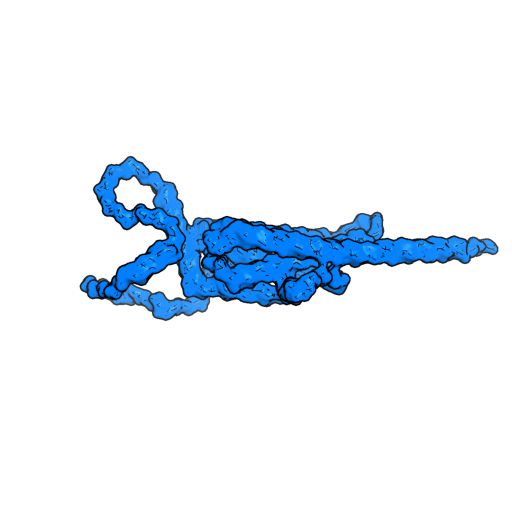2 ? 25.241 3.323 -23.700 1.00 72.88 282 GLN A O 1
ATOM 2128 N N . ASP A 1 283 ? 23.779 1.884 -22.757 1.00 69.69 283 ASP A N 1
ATOM 2129 C CA . ASP A 1 283 ? 23.699 0.952 -23.893 1.00 69.69 283 ASP A CA 1
ATOM 2130 C C . ASP A 1 283 ? 23.277 1.660 -25.189 1.00 69.69 283 ASP A C 1
ATOM 2132 O O . ASP A 1 283 ? 23.799 1.401 -26.280 1.00 69.69 283 ASP A O 1
ATOM 2136 N N . LYS A 1 284 ? 22.363 2.634 -25.081 1.00 65.75 284 LYS A N 1
ATOM 2137 C CA . LYS A 1 284 ? 21.977 3.493 -26.207 1.00 65.75 284 LYS A CA 1
ATOM 2138 C C . LYS A 1 284 ? 23.130 4.344 -26.729 1.00 65.75 284 LYS A C 1
ATOM 2140 O O . LYS A 1 284 ? 23.347 4.379 -27.939 1.00 65.75 284 LYS A O 1
ATOM 2145 N N . LYS A 1 285 ? 23.881 5.007 -25.841 1.00 64.81 285 LYS A N 1
ATOM 2146 C CA . LYS A 1 285 ? 25.033 5.840 -26.233 1.00 64.81 285 LYS A CA 1
ATOM 2147 C C . LYS A 1 285 ? 26.116 5.014 -26.918 1.00 64.81 285 LYS A C 1
ATOM 2149 O O . LYS A 1 285 ? 26.750 5.500 -27.853 1.00 64.81 285 LYS A O 1
ATOM 2154 N N . GLU A 1 286 ? 26.336 3.782 -26.471 1.00 63.00 286 GLU A N 1
ATOM 2155 C CA . GLU A 1 286 ? 27.275 2.867 -27.117 1.00 63.00 286 GLU A CA 1
ATOM 2156 C C . GLU A 1 286 ? 26.770 2.425 -28.497 1.00 63.00 286 GLU A C 1
ATOM 2158 O O . GLU A 1 286 ? 27.501 2.518 -29.482 1.00 63.00 286 GLU A O 1
ATOM 2163 N N . THR A 1 287 ? 25.491 2.062 -28.614 1.00 64.94 287 THR A N 1
ATOM 2164 C CA . THR A 1 287 ? 24.873 1.672 -29.893 1.00 64.94 287 THR A CA 1
ATOM 2165 C C . THR A 1 287 ? 24.886 2.809 -30.926 1.00 64.94 287 THR A C 1
ATOM 2167 O O . THR A 1 287 ? 25.173 2.574 -32.102 1.00 64.94 287 THR A O 1
ATOM 2170 N N . GLU A 1 288 ? 24.616 4.051 -30.512 1.00 61.72 288 GLU A N 1
ATOM 2171 C CA . GLU A 1 288 ? 24.707 5.236 -31.378 1.00 61.72 288 GLU A CA 1
ATOM 2172 C C . GLU A 1 288 ? 26.148 5.517 -31.824 1.00 61.72 288 GLU A C 1
ATOM 2174 O O . GLU A 1 288 ? 26.385 5.764 -33.008 1.00 61.72 288 GLU A O 1
ATOM 2179 N N . ARG A 1 289 ? 27.132 5.396 -30.921 1.00 58.25 289 ARG A N 1
ATOM 2180 C CA . ARG A 1 289 ? 28.561 5.525 -31.267 1.00 58.25 289 ARG A CA 1
ATOM 2181 C C . ARG A 1 289 ? 29.005 4.479 -32.291 1.00 58.25 289 ARG A C 1
ATOM 2183 O O . ARG A 1 289 ? 29.767 4.804 -33.203 1.00 58.25 289 ARG A O 1
ATOM 2190 N N . THR A 1 290 ? 28.521 3.245 -32.171 1.00 60.00 290 THR A N 1
ATOM 2191 C CA . THR A 1 290 ? 28.856 2.153 -33.096 1.00 60.00 290 THR A CA 1
ATOM 2192 C C . THR A 1 290 ? 28.201 2.349 -34.465 1.00 60.00 290 THR A C 1
ATOM 2194 O O . THR A 1 290 ? 28.850 2.129 -35.487 1.00 60.00 290 THR A O 1
ATOM 2197 N N . LYS A 1 291 ? 26.957 2.850 -34.516 1.00 60.41 291 LYS A N 1
ATOM 2198 C CA . LYS A 1 291 ? 26.283 3.213 -35.776 1.00 60.41 291 LYS A CA 1
ATOM 2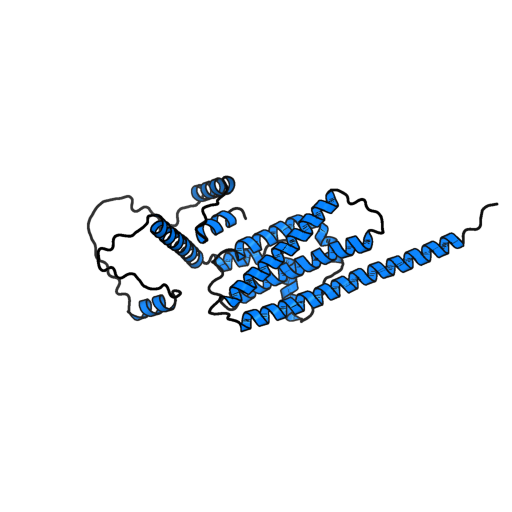199 C C . LYS A 1 291 ? 26.982 4.362 -36.506 1.00 60.41 291 LYS A C 1
ATOM 2201 O O . LYS A 1 291 ? 27.221 4.234 -37.704 1.00 60.41 291 LYS A O 1
ATOM 2206 N N . SER A 1 292 ? 27.375 5.433 -35.811 1.00 60.03 292 SER A N 1
ATOM 2207 C CA . SER A 1 292 ? 28.108 6.547 -36.437 1.00 60.03 292 SER A CA 1
ATOM 2208 C C . SER A 1 292 ? 29.462 6.111 -37.005 1.00 60.03 292 SER A C 1
ATOM 2210 O O . SER A 1 292 ? 29.810 6.503 -38.113 1.00 60.03 292 SER A O 1
ATOM 2212 N N . ARG A 1 293 ? 30.186 5.214 -36.318 1.00 58.66 293 ARG A N 1
ATOM 2213 C CA . ARG A 1 293 ? 31.431 4.630 -36.853 1.00 58.66 293 ARG A CA 1
ATOM 2214 C C . ARG A 1 293 ? 31.222 3.779 -38.108 1.00 58.66 293 ARG A C 1
ATOM 2216 O O . ARG A 1 293 ? 32.121 3.711 -38.937 1.00 58.66 293 ARG A O 1
ATOM 2223 N N . HIS A 1 294 ? 30.069 3.126 -38.250 1.00 54.62 294 HIS A N 1
ATOM 2224 C CA . HIS A 1 294 ? 29.779 2.288 -39.414 1.00 54.62 294 HIS A CA 1
ATOM 2225 C C . HIS A 1 294 ? 29.369 3.112 -40.646 1.00 54.62 294 HIS A C 1
ATOM 2227 O O . HIS A 1 294 ? 29.705 2.743 -41.766 1.00 54.62 294 HIS A O 1
ATOM 2233 N N . VAL A 1 295 ? 28.702 4.256 -40.449 1.00 58.34 295 VAL A N 1
ATOM 2234 C CA . VAL A 1 295 ? 28.345 5.188 -41.538 1.00 58.34 295 VAL A CA 1
ATOM 2235 C C . VAL A 1 295 ? 29.584 5.883 -42.117 1.00 58.34 295 VAL A C 1
ATOM 2237 O O . VAL A 1 295 ? 29.644 6.114 -43.320 1.00 58.34 295 VAL A O 1
ATOM 2240 N N . GLU A 1 296 ? 30.605 6.142 -41.299 1.00 54.59 296 GLU A N 1
ATOM 2241 C CA . GLU A 1 296 ? 31.854 6.787 -41.738 1.00 54.59 296 GLU A CA 1
ATOM 2242 C C . GLU A 1 296 ? 32.817 5.838 -42.486 1.00 54.59 296 GLU A C 1
ATOM 2244 O O . GLU A 1 296 ? 33.794 6.285 -43.080 1.00 54.59 296 GLU A O 1
ATOM 2249 N N . GLN A 1 297 ? 32.534 4.528 -42.508 1.00 53.25 297 GLN A N 1
ATOM 2250 C CA . GLN A 1 297 ? 33.343 3.512 -43.201 1.00 53.25 297 GLN A CA 1
ATOM 2251 C C . GLN A 1 297 ? 32.771 3.046 -44.551 1.00 53.25 297 GLN A C 1
ATOM 2253 O O . GLN A 1 297 ? 33.370 2.181 -45.189 1.00 53.25 297 GLN A O 1
ATOM 2258 N N . VAL A 1 298 ? 31.647 3.598 -45.021 1.00 48.09 298 VAL A N 1
ATOM 2259 C CA . VAL A 1 298 ? 31.113 3.278 -46.357 1.00 48.09 298 VAL A CA 1
ATOM 2260 C C . VAL A 1 298 ? 31.725 4.243 -47.384 1.00 48.09 298 VAL A C 1
ATOM 2262 O O . VAL A 1 298 ? 31.373 5.423 -47.371 1.00 48.09 298 VAL A O 1
ATOM 2265 N N . PRO A 1 299 ? 32.634 3.800 -48.279 1.00 55.53 299 PRO A N 1
ATOM 2266 C CA . PRO A 1 299 ? 33.193 4.682 -49.297 1.00 55.53 299 PRO A CA 1
ATOM 2267 C C . PRO A 1 299 ? 32.102 5.111 -50.294 1.00 55.53 299 PRO A C 1
ATOM 2269 O O . PRO A 1 299 ? 31.217 4.307 -50.616 1.00 55.53 299 PRO A O 1
ATOM 2272 N N . PRO A 1 300 ? 32.144 6.354 -50.812 1.00 55.00 300 PRO A N 1
ATOM 2273 C CA . PRO A 1 300 ? 31.216 6.785 -51.845 1.00 55.00 300 PRO A CA 1
ATOM 2274 C C . PRO A 1 300 ? 31.422 5.913 -53.086 1.00 55.00 300 PRO A C 1
ATOM 2276 O O . PRO A 1 300 ? 32.533 5.799 -53.598 1.00 55.00 300 PRO A O 1
ATOM 2279 N N . LYS A 1 301 ? 30.344 5.280 -53.561 1.00 56.66 301 LYS A N 1
ATOM 2280 C CA . LYS A 1 301 ? 30.334 4.624 -54.871 1.00 56.66 301 LYS A CA 1
ATOM 2281 C C . LYS A 1 301 ? 30.466 5.705 -55.941 1.00 56.66 301 LYS A C 1
ATOM 2283 O O . LYS A 1 301 ? 29.489 6.403 -56.208 1.00 56.66 301 LYS A O 1
ATOM 2288 N N . ILE A 1 302 ? 31.655 5.825 -56.521 1.00 45.09 302 ILE A N 1
ATOM 2289 C CA . ILE A 1 302 ? 31.915 6.489 -57.802 1.00 45.09 302 ILE A CA 1
ATOM 2290 C C . ILE A 1 302 ? 32.819 5.560 -58.601 1.00 45.09 302 ILE A C 1
ATOM 2292 O O . ILE A 1 302 ? 33.846 5.129 -58.031 1.00 45.09 302 ILE A O 1
#

Sequence (302 aa):
KHLLSPLKSLCTGTSTLQRSDQVTMTAVMKSAKLPPHIISQDKKLGGPTKDYLSIKPRDILLEQLSTPLQESSLVAKPGKTDSDSPTVHNEKAKIAFAQKNQFNLQSLNAGPILLGVCANLPFLSRYVERWKEASSELSLTINHNDIVSVRTFLQSLVNDVSVVWKVFSLPILEPLTSERLELVTDITMGCLIAALTVAGAVSLTAASAGSTPKASSRDEELDGYANSVVEISLEVLNSLTSLCKNSTRAGGHVAQNLNLLVAWTLLNGLQSIMNITGTVNQDKKETERTKSRHVEQVPPKI